Protein AF-A0A1E7LVB1-F1 (afdb_monomer)

Sequence (306 aa):
MDRDTYAKSFAKRRDGEWAEMFQWVPRMYRAAASRLEKLERQAERQFPGVFGRLDQARAAASDTLPAWCWLPVAHVQQVLADHYPHRTTRAPGATGMGLAVMAAGDAARLQAIGAWRAAGRHMVNIHDTTVLELRKAGDRMPADLPQRWPLQSLYVVSEAPGGALGAFLYLEWNERERRAELRIAPDVAPTAALDRLPVQPLHLEGGTVTEAARRTVLSVQAGLDTALGTETLPDISPGSAVDETAQVIATKNAFWVAAADWLASDRPRTFDAAYLAGAEQVADWPPAKAQDTGRAPVLWLAGPAR

Structure (mmCIF, N/CA/C/O backbone):
data_AF-A0A1E7LVB1-F1
#
_entry.id   AF-A0A1E7LVB1-F1
#
loop_
_atom_site.group_PDB
_atom_site.id
_atom_site.type_symbol
_atom_site.label_atom_id
_atom_site.label_alt_id
_atom_site.label_comp_id
_atom_site.label_asym_id
_atom_site.label_entity_id
_atom_site.label_seq_id
_atom_site.pdbx_PDB_ins_code
_atom_site.Cartn_x
_atom_site.Cartn_y
_atom_site.Cartn_z
_atom_site.occupancy
_atom_site.B_iso_or_equiv
_atom_site.auth_seq_id
_atom_site.auth_comp_id
_atom_site.auth_asym_id
_atom_site.auth_atom_id
_atom_site.pdbx_PDB_model_num
ATOM 1 N N . MET A 1 1 ? 8.922 -17.085 -16.276 1.00 71.94 1 MET A N 1
ATOM 2 C CA . MET A 1 1 ? 10.239 -16.608 -15.789 1.00 71.94 1 MET A CA 1
ATOM 3 C C . MET A 1 1 ? 10.211 -16.527 -14.269 1.00 71.94 1 MET A C 1
ATOM 5 O O . MET A 1 1 ? 9.211 -16.055 -13.744 1.00 71.94 1 MET A O 1
ATOM 9 N N . ASP A 1 2 ? 11.242 -16.995 -13.558 1.00 82.75 2 ASP A N 1
ATOM 10 C CA . ASP A 1 2 ? 11.321 -16.800 -12.101 1.00 82.75 2 ASP A CA 1
ATOM 11 C C . ASP A 1 2 ? 11.695 -15.342 -11.747 1.00 82.75 2 ASP A C 1
ATOM 13 O O . ASP A 1 2 ? 12.277 -14.622 -12.564 1.00 82.75 2 ASP A O 1
ATOM 17 N N . ARG A 1 3 ? 11.378 -14.888 -10.528 1.00 81.56 3 ARG A N 1
ATOM 18 C CA . ARG A 1 3 ? 11.607 -13.492 -10.107 1.00 81.56 3 ARG A CA 1
ATOM 19 C C . ARG A 1 3 ? 13.079 -13.104 -9.960 1.00 81.56 3 ARG A C 1
ATOM 21 O O . ARG A 1 3 ? 13.429 -11.940 -10.153 1.00 81.56 3 ARG A O 1
ATOM 28 N N . ASP A 1 4 ? 13.960 -14.038 -9.634 1.00 84.50 4 ASP A N 1
ATOM 29 C CA . ASP A 1 4 ? 15.384 -13.718 -9.513 1.00 84.50 4 ASP A CA 1
ATOM 30 C C . ASP A 1 4 ? 15.994 -13.506 -10.906 1.00 84.50 4 ASP A C 1
ATOM 32 O O . ASP A 1 4 ? 16.868 -12.657 -11.097 1.00 84.50 4 ASP A O 1
ATOM 36 N N . THR A 1 5 ? 15.483 -14.218 -11.910 1.00 85.50 5 THR A N 1
ATOM 37 C CA . THR A 1 5 ? 15.754 -13.979 -13.327 1.00 85.50 5 THR A CA 1
ATOM 38 C C . THR A 1 5 ? 15.133 -12.669 -13.801 1.00 85.50 5 THR A C 1
ATOM 40 O O . THR A 1 5 ? 15.825 -11.896 -14.464 1.00 85.50 5 THR A O 1
ATOM 43 N N . TYR A 1 6 ? 13.906 -12.351 -13.382 1.00 88.19 6 TYR A N 1
ATOM 44 C CA . TYR A 1 6 ? 13.268 -11.059 -13.658 1.00 88.19 6 TYR A CA 1
ATOM 45 C C . TYR A 1 6 ? 14.130 -9.873 -13.204 1.00 88.19 6 TYR A C 1
ATOM 47 O O . TYR A 1 6 ? 14.393 -8.947 -13.972 1.00 88.19 6 TYR A O 1
ATOM 55 N N . ALA A 1 7 ? 14.669 -9.926 -11.982 1.00 90.06 7 ALA A N 1
ATOM 56 C CA . ALA A 1 7 ? 15.528 -8.868 -11.451 1.00 90.06 7 ALA A CA 1
ATOM 57 C C . ALA A 1 7 ? 16.795 -8.630 -12.294 1.00 90.06 7 ALA A C 1
ATOM 59 O O . ALA A 1 7 ? 17.302 -7.505 -12.343 1.00 90.06 7 ALA A O 1
ATOM 60 N N . LYS A 1 8 ? 17.303 -9.658 -12.991 1.00 92.25 8 LYS A N 1
ATOM 61 C CA . LYS A 1 8 ? 18.482 -9.534 -13.867 1.00 92.25 8 LYS A CA 1
ATOM 62 C C . LYS A 1 8 ? 18.207 -8.662 -15.093 1.00 92.25 8 LYS A C 1
ATOM 64 O O . LYS A 1 8 ? 19.164 -8.099 -15.627 1.00 92.25 8 LYS A O 1
ATOM 69 N N . SER A 1 9 ? 16.949 -8.495 -15.509 1.00 91.25 9 SER A N 1
ATOM 70 C CA . SER A 1 9 ? 16.554 -7.555 -16.573 1.00 91.25 9 SER A CA 1
ATOM 71 C C . SER A 1 9 ? 16.865 -6.102 -16.226 1.00 91.25 9 SER A C 1
ATOM 73 O O . SER A 1 9 ? 17.135 -5.292 -17.108 1.00 91.25 9 SER A O 1
ATOM 75 N N . PHE A 1 10 ? 16.945 -5.793 -14.934 1.00 94.00 10 PHE A N 1
ATOM 76 C CA . PHE A 1 10 ? 17.230 -4.459 -14.419 1.00 94.00 10 PHE A CA 1
ATOM 77 C C . PHE A 1 10 ? 18.626 -4.370 -13.793 1.00 94.00 10 PHE A C 1
ATOM 79 O O . PHE A 1 10 ? 18.867 -3.520 -12.938 1.00 94.00 10 PHE A O 1
ATOM 86 N N . ALA A 1 11 ? 19.566 -5.248 -14.154 1.00 93.62 11 ALA A N 1
ATOM 87 C CA . ALA A 1 11 ? 20.933 -5.181 -13.641 1.00 93.62 11 ALA A CA 1
ATOM 88 C C . ALA A 1 11 ? 21.684 -3.966 -14.215 1.00 93.62 11 ALA A C 1
ATOM 90 O O . ALA A 1 11 ? 21.622 -3.718 -15.412 1.00 93.62 11 ALA A O 1
ATOM 91 N N . LYS A 1 12 ? 22.479 -3.265 -13.389 1.00 93.31 12 LYS A N 1
ATOM 92 C CA . LYS A 1 12 ? 23.217 -2.044 -13.793 1.00 93.31 12 LYS A CA 1
ATOM 93 C C . LYS A 1 12 ? 24.076 -2.228 -15.052 1.00 93.31 12 LYS A C 1
ATOM 95 O O . LYS A 1 12 ? 24.181 -1.328 -15.871 1.00 93.31 12 LYS A O 1
ATOM 100 N N . ARG A 1 13 ? 24.675 -3.409 -15.231 1.00 92.81 13 ARG A N 1
ATOM 101 C CA . ARG A 1 13 ? 25.489 -3.733 -16.418 1.00 92.81 13 ARG A CA 1
ATOM 102 C C . ARG A 1 13 ? 24.700 -3.731 -17.736 1.00 92.81 13 ARG A C 1
ATOM 104 O O . ARG A 1 13 ? 25.318 -3.626 -18.783 1.00 92.81 13 ARG A O 1
ATOM 111 N N . ARG A 1 14 ? 23.371 -3.867 -17.669 1.00 91.56 14 ARG A N 1
ATOM 112 C CA . ARG A 1 14 ? 22.461 -3.877 -18.820 1.00 91.56 14 ARG A CA 1
ATOM 113 C C . ARG A 1 14 ? 21.871 -2.497 -19.110 1.00 91.56 14 ARG A C 1
ATOM 115 O O . ARG A 1 14 ? 21.072 -2.384 -20.023 1.00 91.56 14 ARG A O 1
ATOM 122 N N . ASP A 1 15 ? 22.235 -1.444 -18.368 1.00 90.50 15 ASP A N 1
ATOM 123 C CA . ASP A 1 15 ? 21.631 -0.110 -18.541 1.00 90.50 15 ASP A CA 1
ATOM 124 C C . ASP A 1 15 ? 21.798 0.429 -19.978 1.00 90.50 15 ASP A C 1
ATOM 126 O O . ASP A 1 15 ? 20.911 1.116 -20.474 1.00 90.50 15 ASP A O 1
ATOM 130 N N . GLY A 1 16 ? 22.886 0.066 -20.671 1.00 89.94 16 GLY A N 1
ATOM 131 C CA . GLY A 1 16 ? 23.120 0.433 -22.074 1.00 89.94 16 GLY A CA 1
ATOM 132 C C . GLY A 1 16 ? 22.280 -0.336 -23.103 1.00 89.94 16 GLY A C 1
ATOM 133 O O . GLY A 1 16 ? 22.299 0.024 -24.274 1.00 89.94 16 GLY A O 1
ATOM 134 N N . GLU A 1 17 ? 21.553 -1.379 -22.691 1.00 91.00 17 GLU A N 1
ATOM 135 C CA . GLU A 1 17 ? 20.652 -2.155 -23.561 1.00 91.00 17 GLU A CA 1
ATOM 136 C C . GLU A 1 17 ? 19.253 -1.523 -23.660 1.00 91.00 17 GLU A C 1
ATOM 138 O O . GLU A 1 17 ? 18.467 -1.888 -24.531 1.00 91.00 17 GLU A O 1
ATOM 143 N N . TRP A 1 18 ? 18.928 -0.579 -22.771 1.00 92.19 18 TRP A N 1
ATOM 144 C CA . TRP A 1 18 ? 17.637 0.103 -22.754 1.00 92.19 18 TRP A CA 1
ATOM 145 C C . TRP A 1 18 ? 17.644 1.284 -23.721 1.00 92.19 18 TRP A C 1
ATOM 147 O O . TRP A 1 18 ? 18.582 2.086 -23.729 1.00 92.19 18 TRP A O 1
ATOM 157 N N . ALA A 1 19 ? 16.560 1.441 -24.487 1.00 91.88 19 ALA A N 1
ATOM 158 C CA . ALA A 1 19 ? 16.349 2.653 -25.272 1.00 91.88 19 ALA A CA 1
ATOM 159 C C . ALA A 1 19 ? 16.416 3.890 -24.361 1.00 91.88 19 ALA A C 1
ATOM 161 O O . ALA A 1 19 ? 15.952 3.846 -23.220 1.00 91.88 19 ALA A O 1
ATOM 162 N N . GLU A 1 20 ? 16.970 4.992 -24.872 1.00 91.75 20 GLU A N 1
ATOM 163 C CA . GLU A 1 20 ? 17.255 6.211 -24.100 1.00 91.75 20 GLU A CA 1
ATOM 164 C C . GLU A 1 20 ? 16.049 6.676 -23.269 1.00 91.75 20 GLU A C 1
ATOM 166 O O . GLU A 1 20 ? 16.160 6.897 -22.063 1.00 91.75 20 GLU A O 1
ATOM 171 N N . MET A 1 21 ? 14.861 6.685 -23.882 1.00 91.25 21 MET A N 1
ATOM 172 C CA . MET A 1 21 ? 13.608 7.088 -23.237 1.00 91.25 21 MET A CA 1
ATOM 173 C C . MET A 1 21 ? 13.156 6.195 -22.065 1.00 91.25 21 MET A C 1
ATOM 175 O O . MET A 1 21 ? 12.265 6.587 -21.315 1.00 91.25 21 MET A O 1
ATOM 179 N N . PHE A 1 22 ? 13.749 5.011 -21.884 1.00 92.75 22 PHE A N 1
ATOM 180 C CA . PHE A 1 22 ? 13.426 4.057 -20.816 1.00 92.75 22 PHE A CA 1
ATOM 181 C C . PHE A 1 22 ? 14.576 3.824 -19.829 1.00 92.75 22 PHE A C 1
ATOM 183 O O . PHE A 1 22 ? 14.433 3.019 -18.913 1.00 92.75 22 PHE A O 1
ATOM 190 N N . GLN A 1 23 ? 15.697 4.543 -19.931 1.00 92.06 23 GLN A N 1
ATOM 191 C CA . GLN A 1 23 ? 16.833 4.378 -19.006 1.00 92.06 23 GLN A CA 1
ATOM 192 C C . GLN A 1 23 ? 16.506 4.743 -17.545 1.00 92.06 23 GLN A C 1
ATOM 194 O O . GLN A 1 23 ? 17.234 4.387 -16.614 1.00 92.06 23 GLN A O 1
ATOM 199 N N . TRP A 1 24 ? 15.415 5.468 -17.300 1.00 92.38 24 TRP A N 1
ATOM 200 C CA . TRP A 1 24 ? 14.891 5.719 -15.954 1.00 92.38 24 TRP A CA 1
ATOM 201 C C . TRP A 1 24 ? 14.283 4.461 -15.309 1.00 92.38 24 TRP A C 1
ATOM 203 O O . TRP A 1 24 ? 14.430 4.274 -14.101 1.00 92.38 24 TRP A O 1
ATOM 213 N N . VAL A 1 25 ? 13.708 3.543 -16.095 1.00 94.44 25 VAL A N 1
ATOM 214 C CA . VAL A 1 25 ? 13.012 2.339 -15.608 1.00 94.44 25 VAL A CA 1
ATOM 215 C C . VAL A 1 25 ? 13.917 1.440 -14.755 1.00 94.44 25 VAL A C 1
ATOM 217 O O . VAL A 1 25 ? 13.572 1.189 -13.596 1.00 94.44 25 VAL A O 1
ATOM 220 N N . PRO A 1 26 ? 15.095 0.977 -15.228 1.00 94.81 26 PRO A N 1
ATOM 221 C CA . PRO A 1 26 ? 15.959 0.126 -14.413 1.00 94.81 26 PRO A CA 1
ATOM 222 C C . PRO A 1 26 ? 16.548 0.854 -13.198 1.00 94.81 26 PRO A C 1
ATOM 224 O O . PRO A 1 26 ? 16.786 0.224 -12.163 1.00 94.81 26 PRO A O 1
ATOM 227 N N . ARG A 1 27 ? 16.735 2.180 -13.265 1.00 94.19 27 ARG A N 1
ATOM 228 C CA . ARG A 1 27 ? 17.183 2.991 -12.119 1.00 94.19 27 ARG A CA 1
ATOM 229 C C . ARG A 1 27 ? 16.108 3.060 -11.034 1.00 94.19 27 ARG A C 1
ATOM 231 O O . ARG A 1 27 ? 16.405 2.741 -9.880 1.00 94.19 27 ARG A O 1
ATOM 238 N N . MET A 1 28 ? 14.875 3.397 -11.410 1.00 95.25 28 MET A N 1
ATOM 239 C CA . MET A 1 28 ? 13.721 3.425 -10.510 1.00 95.25 28 MET A CA 1
ATOM 240 C C . MET A 1 28 ? 13.461 2.042 -9.907 1.00 95.25 28 MET A C 1
ATOM 242 O O . MET A 1 28 ? 13.339 1.934 -8.688 1.00 95.25 28 MET A O 1
ATOM 246 N N . TYR A 1 29 ? 13.447 0.983 -10.727 1.00 96.06 29 TYR A N 1
ATOM 247 C CA . TYR A 1 29 ? 13.244 -0.392 -10.262 1.00 96.06 29 TYR A CA 1
ATOM 248 C C . TYR A 1 29 ? 14.231 -0.766 -9.156 1.00 96.06 29 TYR A C 1
ATOM 250 O O . TYR A 1 29 ? 13.820 -1.183 -8.075 1.00 96.06 29 TYR A O 1
ATOM 258 N N . ARG A 1 30 ? 15.538 -0.590 -9.395 1.00 95.56 30 ARG A N 1
ATOM 259 C CA . ARG A 1 30 ? 16.570 -0.944 -8.409 1.00 95.56 30 ARG A CA 1
ATOM 260 C C . ARG A 1 30 ? 16.445 -0.121 -7.131 1.00 95.56 30 ARG A C 1
ATOM 262 O O . ARG A 1 30 ? 16.613 -0.671 -6.043 1.00 95.56 30 ARG A O 1
ATOM 269 N N . ALA A 1 31 ? 16.151 1.175 -7.255 1.00 95.06 31 ALA A N 1
ATOM 270 C CA . ALA A 1 31 ? 15.949 2.046 -6.104 1.00 95.06 31 ALA A CA 1
ATOM 271 C C . ALA A 1 31 ? 14.749 1.580 -5.264 1.00 95.06 31 ALA A C 1
ATOM 273 O O . ALA A 1 31 ? 14.893 1.382 -4.059 1.00 95.06 31 ALA A O 1
ATOM 274 N N . ALA A 1 32 ? 13.600 1.327 -5.893 1.00 96.25 32 ALA A N 1
ATOM 275 C CA . ALA A 1 32 ? 12.394 0.853 -5.218 1.00 96.25 32 ALA A CA 1
ATOM 276 C C . ALA A 1 32 ? 12.586 -0.537 -4.595 1.00 96.25 32 ALA A C 1
ATOM 278 O O . ALA A 1 32 ? 12.312 -0.728 -3.412 1.00 96.25 32 ALA A O 1
ATOM 279 N N . ALA A 1 33 ? 13.148 -1.485 -5.350 1.00 96.06 33 ALA A N 1
ATOM 280 C CA . ALA A 1 33 ? 13.427 -2.835 -4.870 1.00 96.06 33 ALA A CA 1
ATOM 281 C C . ALA A 1 33 ? 14.352 -2.824 -3.642 1.00 96.06 33 ALA A C 1
ATOM 283 O O . ALA A 1 33 ? 14.068 -3.498 -2.654 1.00 96.06 33 ALA A O 1
ATOM 284 N N . SER A 1 34 ? 15.411 -2.004 -3.655 1.00 95.19 34 SER A N 1
ATOM 285 C CA . SER A 1 34 ? 16.312 -1.858 -2.506 1.00 95.19 34 SER A CA 1
ATOM 286 C C . SER A 1 34 ? 15.614 -1.265 -1.277 1.00 95.19 34 SER A C 1
ATOM 288 O O . SER A 1 34 ? 15.904 -1.680 -0.151 1.00 95.19 34 SER A O 1
ATOM 290 N N . ARG A 1 35 ? 14.699 -0.305 -1.466 1.00 94.94 35 ARG A N 1
ATOM 291 C CA . ARG A 1 35 ? 13.911 0.277 -0.369 1.00 94.94 35 ARG A CA 1
ATOM 292 C C . ARG A 1 35 ? 12.969 -0.749 0.250 1.00 94.94 35 ARG A C 1
ATOM 294 O O . ARG A 1 35 ? 12.970 -0.912 1.468 1.00 94.94 35 ARG A O 1
ATOM 301 N N . LEU A 1 36 ? 12.229 -1.475 -0.582 1.00 96.62 36 LEU A N 1
ATOM 302 C CA . LEU A 1 36 ? 11.287 -2.509 -0.153 1.00 96.62 36 LEU A CA 1
ATOM 303 C C . LEU A 1 36 ? 12.001 -3.658 0.562 1.00 96.62 36 LEU A C 1
ATOM 305 O O . LEU A 1 36 ? 11.596 -4.052 1.654 1.00 96.62 36 LEU A O 1
ATOM 309 N N . GLU A 1 37 ? 13.130 -4.123 0.023 1.00 96.00 37 GLU A N 1
ATOM 310 C CA . GLU A 1 37 ? 13.974 -5.119 0.688 1.00 96.00 37 GLU A CA 1
ATOM 311 C C . GLU A 1 37 ? 14.458 -4.623 2.059 1.00 96.00 37 GLU A C 1
ATOM 313 O O . GLU A 1 37 ? 14.481 -5.382 3.033 1.00 96.00 37 GLU A O 1
ATOM 318 N N . LYS A 1 38 ? 14.826 -3.341 2.173 1.00 96.06 38 LYS A N 1
ATOM 319 C CA . LYS A 1 38 ? 15.232 -2.754 3.453 1.00 96.06 38 LYS A CA 1
ATOM 320 C C . LYS A 1 38 ? 14.089 -2.752 4.470 1.00 96.06 38 LYS A C 1
ATOM 322 O O . LYS A 1 38 ? 14.353 -3.085 5.628 1.00 96.06 38 LYS A O 1
ATOM 327 N N . LEU A 1 39 ? 12.863 -2.418 4.059 1.00 97.06 39 LEU A N 1
ATOM 328 C CA . LEU A 1 39 ? 11.674 -2.475 4.918 1.00 97.06 39 LEU A CA 1
ATOM 329 C C . LEU A 1 39 ? 11.395 -3.911 5.382 1.00 97.06 39 LEU A C 1
ATOM 331 O O . LEU A 1 39 ? 11.270 -4.142 6.584 1.00 97.06 39 LEU A O 1
ATOM 335 N N . GLU A 1 40 ? 11.408 -4.890 4.469 1.00 96.62 40 GLU A N 1
ATOM 336 C CA . GLU A 1 40 ? 11.246 -6.310 4.818 1.00 96.62 40 GLU A CA 1
ATOM 337 C C . GLU A 1 40 ? 12.319 -6.780 5.817 1.00 96.62 40 GLU A C 1
ATOM 339 O O . GLU A 1 40 ? 12.011 -7.418 6.823 1.00 96.62 40 GLU A O 1
ATOM 344 N N . ARG A 1 41 ? 13.591 -6.429 5.584 1.00 96.88 41 ARG A N 1
ATOM 345 C CA . ARG A 1 41 ? 14.703 -6.781 6.484 1.00 96.88 41 ARG A CA 1
ATOM 346 C C . ARG A 1 41 ? 14.622 -6.079 7.835 1.00 96.88 41 ARG A C 1
ATOM 348 O O . ARG A 1 41 ? 15.179 -6.577 8.809 1.00 96.88 41 ARG A O 1
ATOM 355 N N . GLN A 1 42 ? 14.049 -4.881 7.911 1.00 97.06 42 GLN A N 1
ATOM 356 C CA . GLN A 1 42 ? 13.813 -4.210 9.190 1.00 97.06 42 GLN A CA 1
ATOM 357 C C . GLN A 1 42 ? 12.680 -4.887 9.956 1.00 97.06 42 GLN A C 1
ATOM 359 O O . GLN A 1 42 ? 12.868 -5.166 11.137 1.00 97.06 42 GLN A O 1
ATOM 364 N N . ALA A 1 43 ? 11.586 -5.237 9.275 1.00 96.62 43 ALA A N 1
ATOM 365 C CA . ALA A 1 43 ? 10.484 -6.001 9.853 1.00 96.62 43 ALA A CA 1
ATOM 366 C C . ALA A 1 43 ? 10.971 -7.333 10.438 1.00 96.62 43 ALA A C 1
ATOM 368 O O . ALA A 1 43 ? 10.744 -7.593 11.613 1.00 96.62 43 ALA A O 1
ATOM 369 N N . GLU A 1 44 ? 11.740 -8.114 9.676 1.00 96.06 44 GLU A N 1
ATOM 370 C CA . GLU A 1 44 ? 12.308 -9.389 10.145 1.00 96.06 44 GLU A CA 1
ATOM 371 C C . GLU A 1 44 ? 13.348 -9.218 11.264 1.00 96.06 44 GLU A C 1
AT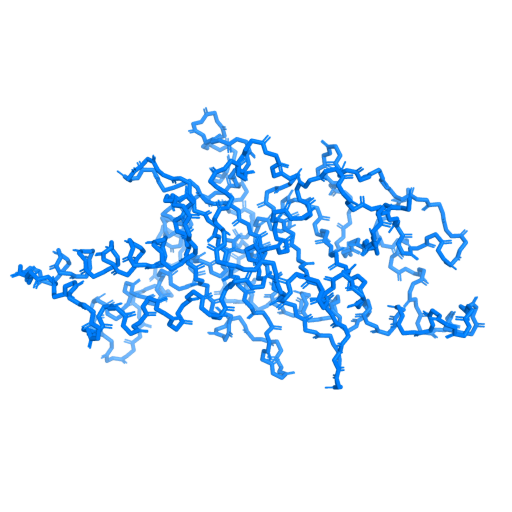OM 373 O O . GLU A 1 44 ? 13.470 -10.063 12.143 1.00 96.06 44 GLU A O 1
ATOM 378 N N . ARG A 1 45 ? 14.109 -8.117 11.283 1.00 95.69 45 ARG A N 1
ATOM 379 C CA . ARG A 1 45 ? 15.035 -7.846 12.398 1.00 95.69 45 ARG A CA 1
ATOM 380 C C . ARG A 1 45 ? 14.303 -7.459 13.679 1.00 95.69 45 ARG A C 1
ATOM 382 O O . ARG A 1 45 ? 14.735 -7.845 14.764 1.00 95.69 45 ARG A O 1
ATOM 389 N N . GLN A 1 46 ? 13.237 -6.672 13.563 1.00 93.44 46 GLN A N 1
ATOM 390 C CA . GLN A 1 46 ? 12.444 -6.225 14.705 1.00 93.44 46 GLN A CA 1
ATOM 391 C C . GLN A 1 46 ? 11.558 -7.358 15.244 1.00 93.44 46 GLN A C 1
ATOM 393 O O . GLN A 1 46 ? 11.476 -7.546 16.461 1.00 93.44 46 GLN A O 1
ATOM 398 N N . PHE A 1 47 ? 10.980 -8.149 14.339 1.00 95.56 47 PHE A N 1
ATOM 399 C CA . PHE A 1 47 ? 10.087 -9.271 14.607 1.00 95.56 47 PHE A CA 1
ATOM 400 C C . PHE A 1 47 ? 10.547 -10.517 13.817 1.00 95.56 47 PHE A C 1
ATOM 402 O O . PHE A 1 47 ? 10.037 -10.794 12.732 1.00 95.56 47 PHE A O 1
ATOM 409 N N . PRO A 1 48 ?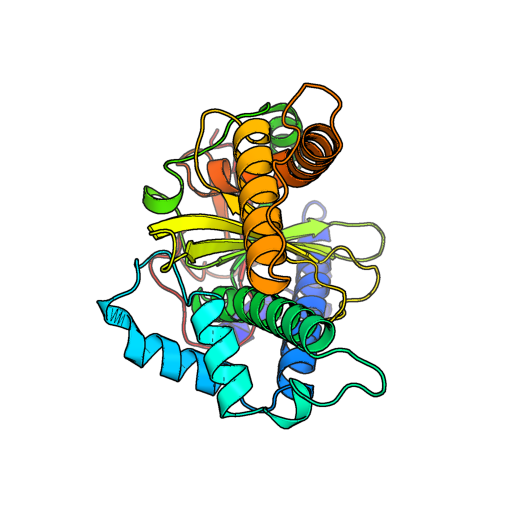 11.517 -11.293 14.337 1.00 96.69 48 PRO A N 1
ATOM 410 C CA . PRO A 1 48 ? 12.052 -12.457 13.628 1.00 96.69 48 PRO A CA 1
ATOM 411 C C . PRO A 1 48 ? 10.988 -13.499 13.284 1.00 96.69 48 PRO A C 1
ATOM 413 O O . PRO A 1 48 ? 10.262 -13.955 14.172 1.00 96.69 48 PRO A O 1
ATOM 416 N N . GLY A 1 49 ? 10.904 -13.883 12.009 1.00 96.88 49 GLY A N 1
ATOM 417 C CA . GLY A 1 49 ? 9.958 -14.880 11.503 1.00 96.88 49 GLY A CA 1
ATOM 418 C C . GLY A 1 49 ? 8.515 -14.383 11.407 1.00 96.88 49 GLY A C 1
ATOM 419 O O . GLY A 1 49 ? 7.603 -15.203 11.280 1.00 96.88 49 GLY A O 1
ATOM 420 N N . VAL A 1 50 ? 8.285 -13.067 11.486 1.00 97.62 50 VAL A N 1
ATOM 421 C CA . VAL A 1 50 ? 6.932 -12.500 11.582 1.00 97.62 50 VAL A CA 1
ATOM 422 C C . VAL A 1 50 ? 6.076 -12.835 10.374 1.00 97.62 50 VAL A C 1
ATOM 424 O O . VAL A 1 50 ? 4.936 -13.244 10.550 1.00 97.62 50 VAL A O 1
ATOM 427 N N . PHE A 1 51 ? 6.619 -12.760 9.156 1.00 97.00 51 PHE A N 1
ATOM 428 C CA . PHE A 1 51 ? 5.820 -13.028 7.961 1.00 97.00 51 PHE A CA 1
ATOM 429 C C . PHE A 1 51 ? 5.356 -14.485 7.900 1.00 97.00 51 PHE A C 1
ATOM 431 O O . PHE A 1 51 ? 4.200 -14.722 7.582 1.00 97.00 51 PHE A O 1
ATOM 438 N N . GLY A 1 52 ? 6.186 -15.444 8.326 1.00 97.00 52 GLY A N 1
ATOM 439 C CA . GLY A 1 52 ? 5.763 -16.846 8.415 1.00 97.00 52 GLY A CA 1
ATOM 440 C C . GLY A 1 52 ? 4.623 -17.065 9.416 1.00 97.00 52 GLY A C 1
ATOM 441 O O . GLY A 1 52 ? 3.727 -17.865 9.163 1.00 97.00 52 GLY A O 1
ATOM 442 N N . ARG A 1 53 ? 4.613 -16.325 10.532 1.00 97.88 53 ARG A N 1
ATOM 443 C CA . ARG A 1 53 ? 3.518 -16.366 11.517 1.00 97.88 53 ARG A CA 1
ATOM 444 C C . ARG A 1 53 ? 2.246 -15.697 10.994 1.00 97.88 53 ARG A C 1
ATOM 446 O O . ARG A 1 53 ? 1.156 -16.216 11.207 1.00 97.88 53 ARG A O 1
ATOM 453 N N . LEU A 1 54 ? 2.376 -14.575 10.287 1.00 97.69 54 LEU A N 1
ATOM 454 C CA . LEU A 1 54 ? 1.235 -13.896 9.666 1.00 97.69 54 LEU A CA 1
ATOM 455 C C . LEU A 1 54 ? 0.614 -14.735 8.544 1.00 97.69 54 LEU A C 1
ATOM 457 O O . LEU A 1 54 ? -0.608 -14.803 8.454 1.00 97.69 54 LEU A O 1
ATOM 461 N N . ASP A 1 55 ? 1.425 -15.438 7.753 1.00 95.56 55 ASP A N 1
ATOM 462 C CA . ASP A 1 55 ? 0.938 -16.368 6.729 1.00 95.56 55 ASP A CA 1
ATOM 463 C C . ASP A 1 55 ? 0.155 -17.537 7.361 1.00 95.56 55 ASP A C 1
ATOM 465 O O . ASP A 1 55 ? -0.901 -17.922 6.858 1.00 95.56 55 ASP A O 1
ATOM 469 N N . GLN A 1 56 ? 0.609 -18.058 8.509 1.00 96.50 56 GLN A N 1
ATOM 470 C CA . GLN A 1 56 ? -0.128 -19.073 9.278 1.00 96.50 56 GLN A CA 1
ATOM 471 C C . GLN A 1 56 ? -1.458 -18.533 9.818 1.00 96.50 56 GLN A C 1
ATOM 473 O O . GLN A 1 56 ? -2.489 -19.190 9.676 1.00 96.50 56 GLN A O 1
ATOM 478 N N . ALA A 1 57 ? -1.457 -17.323 10.386 1.00 96.56 57 ALA A N 1
ATOM 479 C CA . ALA A 1 57 ? -2.678 -16.670 10.856 1.00 96.56 57 ALA A CA 1
ATOM 480 C C . ALA A 1 57 ? -3.670 -16.434 9.705 1.00 96.56 57 ALA A C 1
ATOM 482 O O . ALA A 1 57 ? -4.868 -16.675 9.855 1.00 96.56 57 ALA A O 1
ATOM 483 N N . ARG A 1 58 ? -3.172 -16.040 8.526 1.00 94.56 58 ARG A N 1
ATOM 484 C CA . ARG A 1 58 ? -3.987 -15.894 7.317 1.00 94.56 58 ARG A CA 1
ATOM 485 C C . ARG A 1 58 ? -4.574 -17.217 6.837 1.00 94.56 58 ARG A C 1
ATOM 487 O O . ARG A 1 58 ? -5.725 -17.241 6.406 1.00 94.56 58 ARG A O 1
ATOM 494 N N . ALA A 1 59 ? -3.804 -18.300 6.870 1.00 94.06 59 ALA A N 1
ATOM 495 C CA . ALA A 1 59 ? -4.309 -19.617 6.498 1.00 94.06 59 ALA A CA 1
ATOM 496 C C . ALA A 1 59 ? -5.444 -20.056 7.439 1.00 94.06 59 ALA A C 1
ATOM 498 O O . ALA A 1 59 ? -6.487 -20.507 6.969 1.00 94.06 59 ALA A O 1
ATOM 499 N N . ALA A 1 60 ? -5.281 -19.835 8.748 1.00 94.25 60 ALA A N 1
ATOM 500 C CA . ALA A 1 60 ? -6.281 -20.176 9.760 1.00 94.25 60 ALA A CA 1
ATOM 501 C C . ALA A 1 60 ? -7.579 -19.350 9.655 1.00 94.25 60 ALA A C 1
ATOM 503 O O . ALA A 1 60 ? -8.652 -19.875 9.929 1.00 94.25 60 ALA A O 1
ATOM 504 N N . ALA A 1 61 ? -7.492 -18.083 9.242 1.00 90.75 61 ALA A N 1
ATOM 505 C CA . ALA A 1 61 ? -8.645 -17.188 9.075 1.00 90.75 61 ALA A CA 1
ATOM 506 C C . ALA A 1 61 ? -9.219 -17.179 7.642 1.00 90.75 61 ALA A C 1
ATOM 508 O O . ALA A 1 61 ? -10.049 -16.339 7.303 1.00 90.75 61 ALA A O 1
ATOM 509 N N . SER A 1 62 ? -8.733 -18.051 6.752 1.00 81.94 62 SER A N 1
ATOM 510 C CA . SER A 1 62 ? -8.920 -17.857 5.310 1.00 81.94 62 SER A CA 1
ATOM 511 C C . SER A 1 62 ? -10.368 -17.878 4.828 1.00 81.94 62 SER A C 1
ATOM 513 O O . SER A 1 62 ? -10.688 -17.111 3.921 1.00 81.94 62 SER A O 1
ATOM 515 N N . ASP A 1 63 ? -11.224 -18.672 5.466 1.00 85.06 63 ASP A N 1
ATOM 516 C CA . ASP A 1 63 ? -12.634 -18.823 5.094 1.00 85.06 63 ASP A CA 1
ATOM 517 C C . ASP A 1 63 ? -13.541 -17.716 5.656 1.00 85.06 63 ASP A C 1
ATOM 519 O O . ASP A 1 63 ? -14.681 -17.565 5.218 1.00 85.06 63 ASP A O 1
ATOM 523 N N . THR A 1 64 ? -13.064 -16.927 6.625 1.00 89.25 64 THR A N 1
ATOM 524 C CA . THR A 1 64 ? -13.862 -15.872 7.276 1.00 89.25 64 THR A CA 1
ATOM 525 C C . THR A 1 64 ? -13.574 -14.479 6.728 1.00 89.25 64 THR A C 1
ATOM 527 O O . THR A 1 64 ? -14.320 -13.540 7.008 1.00 89.25 64 THR A O 1
ATOM 530 N N . LEU A 1 65 ? -12.502 -14.330 5.947 1.00 92.94 65 LEU A N 1
ATOM 531 C CA . LEU A 1 65 ? -12.030 -13.045 5.446 1.00 92.94 65 LEU A CA 1
ATOM 532 C C . LEU A 1 65 ? -12.393 -12.848 3.967 1.00 92.94 65 LEU A C 1
ATOM 534 O O . LEU A 1 65 ? -12.231 -13.771 3.166 1.00 92.94 65 LEU A O 1
ATOM 538 N N . PRO A 1 66 ? -12.808 -11.634 3.555 1.00 93.81 66 PRO A N 1
ATOM 539 C CA . PRO A 1 66 ? -12.981 -11.324 2.141 1.00 93.81 66 PRO A CA 1
ATOM 540 C C . PRO A 1 66 ? -11.690 -11.560 1.345 1.00 93.81 66 PRO A C 1
ATOM 542 O O . PRO A 1 66 ? -10.604 -11.217 1.807 1.00 93.81 66 PRO A O 1
ATOM 545 N N . ALA A 1 67 ? -11.795 -12.082 0.119 1.00 91.12 67 ALA A N 1
ATOM 546 C CA . ALA A 1 67 ? -10.629 -12.444 -0.697 1.00 91.12 67 ALA A CA 1
ATOM 547 C C . ALA A 1 67 ? -9.674 -11.264 -0.988 1.00 91.12 67 ALA A C 1
ATOM 549 O O . ALA A 1 67 ? -8.460 -11.455 -1.085 1.00 91.12 67 ALA A O 1
ATOM 550 N N . TRP A 1 68 ? -10.221 -10.048 -1.092 1.00 92.81 68 TRP A N 1
ATOM 551 C CA . TRP A 1 68 ? -9.470 -8.808 -1.310 1.00 92.81 68 TRP A CA 1
ATOM 552 C C . TRP A 1 68 ? -8.707 -8.332 -0.064 1.00 92.81 68 TRP A C 1
ATOM 554 O O . TRP A 1 68 ? -7.769 -7.548 -0.190 1.00 92.81 68 TRP A O 1
ATOM 564 N N . CYS A 1 69 ? -9.076 -8.803 1.130 1.00 95.44 69 CYS A N 1
ATOM 565 C CA . CYS A 1 69 ? -8.364 -8.523 2.370 1.00 95.44 69 CYS A CA 1
ATOM 566 C C . CYS A 1 69 ? -7.327 -9.626 2.593 1.00 95.44 69 CYS A C 1
ATOM 568 O O . CYS A 1 69 ? -7.659 -10.815 2.642 1.00 95.44 69 CYS A O 1
ATOM 570 N N . TRP A 1 70 ? -6.056 -9.247 2.756 1.00 95.19 70 TRP A N 1
ATOM 571 C CA . TRP A 1 70 ? -5.056 -10.209 3.214 1.00 95.19 70 TRP A CA 1
ATOM 572 C C . TRP A 1 70 ? -5.354 -10.591 4.659 1.00 95.19 70 TRP A C 1
ATOM 574 O O . TRP A 1 70 ? -5.976 -11.613 4.890 1.00 95.19 70 TRP A O 1
ATOM 584 N N . LEU A 1 71 ? -4.990 -9.764 5.632 1.00 96.62 71 LEU A N 1
ATOM 585 C CA . LEU A 1 71 ? -5.198 -10.042 7.049 1.00 96.62 71 LEU A CA 1
ATOM 586 C C . LEU A 1 71 ? -5.571 -8.727 7.751 1.00 96.62 71 LEU A C 1
ATOM 588 O O . LEU A 1 71 ? -4.850 -7.748 7.545 1.00 96.62 71 LEU A O 1
ATOM 592 N N . PRO A 1 72 ? -6.661 -8.657 8.539 1.00 96.69 72 PRO A N 1
ATOM 593 C CA . PRO A 1 72 ? -7.014 -7.447 9.282 1.00 96.69 72 PRO A CA 1
ATOM 594 C C . PRO A 1 72 ? -5.933 -7.039 10.286 1.00 96.69 72 PRO A C 1
ATOM 596 O O . PRO A 1 72 ? -5.236 -7.897 10.841 1.00 96.69 72 PRO A O 1
ATOM 599 N N . VAL A 1 73 ? -5.816 -5.741 10.582 1.00 95.44 73 VAL A N 1
ATOM 600 C CA . VAL A 1 73 ? -4.778 -5.229 11.491 1.00 95.44 73 VAL A CA 1
ATOM 601 C C . VAL A 1 73 ? -4.921 -5.820 12.893 1.00 95.44 73 VAL A C 1
ATOM 603 O O . VAL A 1 73 ? -3.918 -6.103 13.542 1.00 95.44 73 VAL A O 1
ATOM 606 N N . ALA A 1 74 ? -6.155 -6.092 13.329 1.00 93.81 74 ALA A N 1
ATOM 607 C CA . ALA A 1 74 ? -6.450 -6.717 14.616 1.00 93.81 74 ALA A CA 1
ATOM 608 C C . ALA A 1 74 ? -5.821 -8.117 14.742 1.00 93.81 74 ALA A C 1
ATOM 610 O O . ALA A 1 74 ? -5.226 -8.444 15.768 1.00 93.81 74 ALA A O 1
ATOM 611 N N . HIS A 1 75 ? -5.858 -8.919 13.675 1.00 96.38 75 HIS A N 1
ATOM 612 C CA . HIS A 1 75 ? -5.188 -10.220 13.643 1.00 96.38 75 HIS A CA 1
ATOM 613 C C . HIS A 1 75 ? -3.665 -10.076 13.690 1.00 96.38 75 HIS A C 1
ATOM 615 O O . HIS A 1 75 ? -2.988 -10.841 14.378 1.00 96.38 75 HIS A O 1
ATOM 621 N N . VAL A 1 76 ? -3.109 -9.075 13.000 1.00 97.12 76 VAL A N 1
ATOM 622 C CA . VAL A 1 76 ? -1.671 -8.782 13.075 1.00 97.12 76 VAL A CA 1
ATOM 623 C C . VAL A 1 76 ? -1.283 -8.380 14.502 1.00 97.12 76 VAL A C 1
ATOM 625 O O . VAL A 1 76 ? -0.302 -8.897 15.031 1.00 97.12 76 VAL A O 1
ATOM 628 N N . GLN A 1 77 ? -2.068 -7.519 15.159 1.00 94.81 77 GLN A N 1
ATOM 629 C CA . GLN A 1 77 ? -1.858 -7.137 16.560 1.00 94.81 77 GLN A CA 1
ATOM 630 C C . GLN A 1 77 ? -1.876 -8.352 17.490 1.00 94.81 77 GLN A C 1
ATOM 632 O O . GLN A 1 77 ? -1.005 -8.456 18.353 1.00 94.81 77 GLN A O 1
ATOM 637 N N . GLN A 1 78 ? -2.813 -9.282 17.287 1.00 94.44 78 GLN A N 1
ATOM 638 C CA . GLN A 1 78 ? -2.899 -10.513 18.071 1.00 94.44 78 GLN A CA 1
ATOM 639 C C . GLN A 1 78 ? -1.629 -11.364 17.921 1.00 94.44 78 GLN A C 1
ATOM 641 O O . GLN A 1 78 ? -1.005 -11.719 18.917 1.00 94.44 78 GLN A O 1
ATOM 646 N N . VAL A 1 79 ? -1.160 -11.590 16.687 1.00 96.69 79 VAL A N 1
ATOM 647 C CA . VAL A 1 79 ? 0.106 -12.308 16.428 1.00 96.69 79 VAL A CA 1
ATOM 648 C C . VAL A 1 79 ? 1.294 -11.617 17.108 1.00 96.69 79 VAL A C 1
ATOM 650 O O . VAL A 1 79 ? 2.186 -12.282 17.647 1.00 96.69 79 VAL A O 1
ATOM 653 N N . LEU A 1 80 ? 1.324 -10.281 17.102 1.00 95.75 80 LEU A N 1
ATOM 654 C CA . LEU A 1 80 ? 2.369 -9.521 17.785 1.00 95.75 80 LEU A CA 1
ATOM 655 C C . LEU A 1 80 ? 2.310 -9.670 19.307 1.00 95.75 80 LEU A C 1
ATOM 657 O O . LEU A 1 80 ? 3.356 -9.837 19.938 1.00 95.75 80 LEU A O 1
ATOM 661 N N . ALA A 1 81 ? 1.113 -9.634 19.889 1.00 92.44 81 ALA A N 1
ATOM 662 C CA . ALA A 1 81 ? 0.904 -9.828 21.318 1.00 92.44 81 ALA A CA 1
ATOM 663 C C . ALA A 1 81 ? 1.319 -11.238 21.766 1.00 92.44 81 ALA A C 1
ATOM 665 O O . ALA A 1 81 ? 2.059 -11.371 22.742 1.00 92.44 81 ALA A O 1
ATOM 666 N N . ASP A 1 82 ? 0.925 -12.265 21.011 1.00 94.12 82 ASP A N 1
ATOM 667 C CA . ASP A 1 82 ? 1.150 -13.669 21.368 1.00 94.12 82 ASP A CA 1
ATOM 668 C C . ASP A 1 82 ? 2.618 -14.079 21.254 1.00 94.12 82 ASP A C 1
ATOM 670 O O . ASP A 1 82 ? 3.134 -14.839 22.076 1.00 94.12 82 ASP A O 1
ATOM 674 N N . HIS A 1 83 ? 3.323 -13.571 20.241 1.00 94.81 83 HIS A N 1
ATOM 675 C CA . HIS A 1 83 ? 4.658 -14.070 19.921 1.00 94.81 83 HIS A CA 1
ATOM 676 C C . HIS A 1 83 ? 5.802 -13.074 20.116 1.00 94.81 83 HIS A C 1
ATOM 678 O O . HIS A 1 83 ? 6.973 -13.472 20.065 1.00 94.81 83 HIS A O 1
ATOM 684 N N . TYR A 1 84 ? 5.492 -11.795 20.331 1.00 92.00 84 TYR A N 1
ATOM 685 C CA . TYR A 1 84 ? 6.482 -10.750 20.587 1.00 92.00 84 TYR A CA 1
ATOM 686 C C . TYR A 1 84 ? 6.104 -9.861 21.787 1.00 92.00 84 TYR A C 1
ATOM 688 O O . TYR A 1 84 ? 6.303 -8.642 21.725 1.00 92.00 84 TYR A O 1
ATOM 696 N N . PRO A 1 85 ? 5.645 -10.431 22.924 1.00 84.31 85 PRO A N 1
ATOM 697 C CA . PRO A 1 85 ? 5.113 -9.652 24.042 1.00 84.31 85 PRO A CA 1
ATOM 698 C C . PRO A 1 85 ? 6.132 -8.646 24.585 1.00 84.31 85 PRO A C 1
ATOM 700 O O . PRO A 1 85 ? 5.792 -7.519 24.920 1.00 84.31 85 PRO A O 1
ATOM 703 N N . HIS A 1 86 ? 7.423 -8.986 24.620 1.00 79.62 86 HIS A N 1
ATOM 704 C CA . HIS A 1 86 ? 8.466 -8.079 25.119 1.00 79.62 86 HIS A CA 1
ATOM 705 C C . HIS A 1 86 ? 8.708 -6.850 24.233 1.00 79.62 86 HIS A C 1
ATOM 707 O O . HIS A 1 86 ? 9.284 -5.874 24.706 1.00 79.62 86 HIS A O 1
ATOM 713 N N . ARG A 1 87 ? 8.303 -6.897 22.958 1.00 75.00 87 ARG A N 1
ATOM 714 C CA . ARG A 1 87 ? 8.416 -5.776 22.014 1.00 75.00 87 ARG A CA 1
ATOM 715 C C . ARG A 1 87 ? 7.188 -4.872 22.063 1.00 75.00 87 ARG A C 1
ATOM 717 O O . ARG A 1 87 ? 7.325 -3.678 21.842 1.00 75.00 87 ARG A O 1
ATOM 724 N N . THR A 1 88 ? 6.026 -5.427 22.394 1.00 65.94 88 THR A N 1
ATOM 725 C CA . THR A 1 88 ? 4.761 -4.691 22.505 1.00 65.94 88 THR A CA 1
ATOM 726 C C . THR A 1 88 ? 4.519 -4.119 23.907 1.00 65.94 88 THR A C 1
ATOM 728 O O . THR A 1 88 ? 3.736 -3.188 24.047 1.00 65.94 88 THR A O 1
ATOM 731 N N . THR A 1 89 ? 5.206 -4.619 24.946 1.00 58.81 89 THR A N 1
ATOM 732 C CA . THR A 1 89 ? 4.929 -4.262 26.358 1.00 58.81 89 THR A CA 1
ATOM 733 C C . THR A 1 89 ? 6.044 -3.503 27.086 1.00 58.81 89 THR A C 1
ATOM 735 O O . THR A 1 89 ? 5.870 -3.150 28.251 1.00 58.81 89 THR A O 1
ATOM 738 N N . ARG A 1 90 ? 7.205 -3.243 26.464 1.00 55.44 90 ARG A N 1
ATOM 739 C CA . ARG A 1 90 ? 8.350 -2.608 27.150 1.00 55.44 90 ARG A CA 1
ATOM 740 C C . ARG A 1 90 ? 8.954 -1.459 26.349 1.00 55.44 90 ARG A C 1
ATOM 742 O O . ARG A 1 90 ? 9.936 -1.633 25.635 1.00 55.44 90 ARG A O 1
ATOM 749 N N . ALA A 1 91 ? 8.412 -0.265 26.556 1.00 61.38 91 ALA A N 1
ATOM 750 C CA . ALA A 1 91 ? 9.091 0.992 26.268 1.00 61.38 91 ALA A CA 1
ATOM 751 C C . ALA A 1 91 ? 9.247 1.765 27.593 1.00 61.38 91 ALA A C 1
ATOM 753 O O . ALA A 1 91 ? 8.238 2.003 28.264 1.00 61.38 91 ALA A O 1
ATOM 754 N N . PRO A 1 92 ? 10.476 2.113 28.025 1.00 53.53 92 PRO A N 1
ATOM 755 C CA . PRO A 1 92 ? 10.690 2.849 29.270 1.00 53.53 92 PRO A CA 1
ATOM 756 C C . PRO A 1 92 ? 9.885 4.156 29.286 1.00 53.53 92 PRO A C 1
ATOM 758 O O . PRO A 1 92 ? 10.013 4.967 28.374 1.00 53.53 92 PRO A O 1
ATOM 761 N N . GLY A 1 93 ? 9.046 4.351 30.308 1.00 61.69 93 GLY A N 1
ATOM 762 C CA . GLY A 1 93 ? 8.224 5.558 30.467 1.00 61.69 93 GLY A CA 1
ATOM 763 C C . GLY A 1 93 ? 6.951 5.622 29.611 1.00 61.69 93 GLY A C 1
ATOM 764 O O . GLY A 1 93 ? 6.223 6.606 29.707 1.00 61.69 93 GLY A O 1
ATOM 765 N N . ALA A 1 94 ? 6.645 4.601 28.800 1.00 62.06 94 ALA A N 1
ATOM 766 C CA . ALA A 1 94 ? 5.395 4.560 28.045 1.00 62.06 94 ALA A CA 1
ATOM 767 C C . ALA A 1 94 ? 4.220 4.126 28.934 1.00 62.06 94 ALA A C 1
ATOM 769 O O . ALA A 1 94 ? 4.306 3.147 29.676 1.00 62.06 94 ALA A O 1
ATOM 770 N N . THR A 1 95 ? 3.099 4.838 28.830 1.00 69.62 95 THR A N 1
ATOM 771 C CA . THR A 1 95 ? 1.826 4.409 29.422 1.00 69.62 95 THR A CA 1
ATOM 772 C C . THR A 1 95 ? 1.285 3.182 28.679 1.00 69.62 95 THR A C 1
ATOM 774 O O . THR A 1 95 ? 1.648 2.938 27.525 1.00 69.62 95 THR A O 1
ATOM 777 N N . GLY A 1 96 ? 0.375 2.420 29.300 1.00 68.62 96 GLY A N 1
ATOM 778 C CA . GLY A 1 96 ? -0.281 1.277 28.642 1.00 68.62 96 GLY A CA 1
ATOM 779 C C . GLY A 1 96 ? -0.937 1.651 27.305 1.00 68.62 96 GLY A C 1
ATOM 780 O O . GLY A 1 96 ? -0.830 0.914 26.330 1.00 68.62 96 GLY A O 1
ATOM 781 N N . MET A 1 97 ? -1.514 2.853 27.220 1.00 68.31 97 MET A N 1
ATOM 782 C CA . MET A 1 97 ? -2.063 3.401 25.978 1.00 68.31 97 MET A CA 1
ATOM 783 C C . MET A 1 97 ? -0.977 3.717 24.940 1.00 68.31 97 MET A C 1
ATOM 785 O O . MET A 1 97 ? -1.134 3.376 23.770 1.00 68.31 97 MET A O 1
ATOM 789 N N . GLY A 1 98 ? 0.142 4.325 25.348 1.00 68.44 98 GLY A N 1
ATOM 790 C CA . GLY A 1 98 ? 1.265 4.587 24.443 1.00 68.44 98 GLY A CA 1
ATOM 791 C C . GLY A 1 98 ? 1.819 3.301 23.821 1.00 68.44 98 GLY A C 1
ATOM 792 O O . GLY A 1 98 ? 2.108 3.265 22.626 1.00 68.44 98 GLY A O 1
ATOM 793 N N . LEU A 1 99 ? 1.889 2.222 24.607 1.00 75.00 99 LEU A N 1
ATOM 794 C CA . LEU A 1 99 ? 2.264 0.889 24.127 1.00 75.00 99 LEU A CA 1
ATOM 795 C C . LEU A 1 99 ? 1.248 0.328 23.120 1.00 75.00 99 LEU A C 1
ATOM 797 O O . LEU A 1 99 ? 1.652 -0.181 22.075 1.00 75.00 99 LEU A O 1
ATOM 801 N N . ALA A 1 100 ? -0.054 0.476 23.382 1.00 76.31 100 ALA A N 1
ATOM 802 C CA . ALA A 1 100 ? -1.109 0.028 22.471 1.00 76.31 100 ALA A CA 1
ATOM 803 C C . ALA A 1 100 ? -1.070 0.761 21.117 1.00 76.31 100 ALA A C 1
ATOM 805 O O . ALA A 1 100 ? -1.172 0.125 20.068 1.00 76.31 100 ALA A O 1
ATOM 806 N N . VAL A 1 101 ? -0.847 2.081 21.124 1.00 78.44 101 VAL A N 1
ATOM 807 C CA . VAL A 1 101 ? -0.708 2.885 19.896 1.00 78.44 101 VAL A CA 1
ATOM 808 C C . VAL A 1 101 ? 0.528 2.464 19.098 1.00 78.44 101 VAL A C 1
ATOM 810 O O . VAL A 1 101 ? 0.450 2.308 17.878 1.00 78.44 101 VAL A O 1
ATOM 813 N N . MET A 1 102 ? 1.662 2.224 19.764 1.00 81.50 102 MET A N 1
ATOM 814 C CA . MET A 1 102 ? 2.868 1.725 19.092 1.00 81.50 102 MET A CA 1
ATOM 815 C C . MET A 1 102 ? 2.648 0.337 18.481 1.00 81.50 102 MET A C 1
ATOM 817 O O . MET A 1 102 ? 2.998 0.127 17.320 1.00 81.50 102 MET A O 1
ATOM 821 N N . ALA A 1 103 ? 2.008 -0.578 19.215 1.00 85.62 103 ALA A N 1
ATOM 822 C CA . ALA A 1 103 ? 1.683 -1.913 18.719 1.00 85.62 103 ALA A CA 1
ATOM 823 C C . ALA A 1 103 ? 0.719 -1.872 17.520 1.00 85.62 103 ALA A C 1
ATOM 825 O O . ALA A 1 103 ? 0.909 -2.615 16.559 1.00 85.62 103 ALA A O 1
ATOM 826 N N . ALA A 1 104 ? -0.278 -0.979 17.533 1.00 88.62 104 ALA A N 1
ATOM 827 C CA . ALA A 1 104 ? -1.166 -0.747 16.393 1.00 88.62 104 ALA A CA 1
ATOM 828 C C . ALA A 1 104 ? -0.412 -0.213 15.168 1.00 88.62 104 ALA A C 1
ATOM 830 O O . ALA A 1 104 ? -0.628 -0.690 14.054 1.00 88.62 104 ALA A O 1
ATOM 831 N N . GLY A 1 105 ? 0.510 0.732 15.375 1.00 92.25 105 GLY A N 1
ATOM 832 C CA . GLY A 1 105 ? 1.367 1.251 14.312 1.00 92.25 105 GLY A CA 1
ATOM 833 C C . GLY A 1 105 ? 2.250 0.167 13.692 1.00 92.25 105 GLY A C 1
ATOM 834 O O . GLY A 1 105 ? 2.311 0.047 12.470 1.00 92.25 105 GLY A O 1
ATOM 835 N N . ASP A 1 106 ? 2.899 -0.658 14.515 1.00 94.88 106 ASP A N 1
ATOM 836 C CA . ASP A 1 106 ? 3.727 -1.773 14.040 1.00 94.88 106 ASP A CA 1
ATOM 837 C C . ASP A 1 106 ? 2.903 -2.831 13.306 1.00 94.88 106 ASP A C 1
ATOM 839 O O . ASP A 1 106 ? 3.309 -3.285 12.234 1.00 94.88 106 ASP A O 1
ATOM 843 N N . ALA A 1 107 ? 1.718 -3.164 13.819 1.00 96.50 107 ALA A N 1
ATOM 844 C CA . ALA A 1 107 ? 0.799 -4.076 13.154 1.00 96.50 107 ALA A CA 1
ATOM 845 C C . ALA A 1 107 ? 0.386 -3.558 11.772 1.00 96.50 107 ALA A C 1
ATOM 847 O O . ALA A 1 107 ? 0.519 -4.282 10.789 1.00 96.50 107 ALA A O 1
ATOM 848 N N . ALA A 1 108 ? -0.017 -2.292 11.662 1.00 96.62 108 ALA A N 1
ATOM 849 C CA . ALA A 1 108 ? -0.412 -1.690 10.389 1.00 96.62 108 ALA A CA 1
ATOM 850 C C . ALA A 1 108 ? 0.744 -1.658 9.366 1.00 96.62 108 ALA A C 1
ATOM 852 O O . ALA A 1 108 ? 0.548 -1.897 8.172 1.00 96.62 108 ALA A O 1
ATOM 853 N N . ARG A 1 109 ? 1.982 -1.409 9.813 1.00 97.69 109 ARG A N 1
ATOM 854 C CA . ARG A 1 109 ? 3.175 -1.438 8.942 1.00 97.69 109 ARG A CA 1
ATOM 855 C C . ARG A 1 109 ? 3.480 -2.846 8.438 1.00 97.69 109 ARG A C 1
ATOM 857 O O . ARG A 1 109 ? 3.759 -3.038 7.254 1.00 97.69 109 ARG A O 1
ATOM 864 N N . LEU A 1 110 ? 3.432 -3.831 9.332 1.00 98.25 110 LEU A N 1
ATOM 865 C CA . LEU A 1 110 ? 3.645 -5.235 8.984 1.00 98.25 110 LEU A CA 1
ATOM 866 C C . LEU A 1 110 ? 2.539 -5.764 8.075 1.00 98.25 110 LEU A C 1
ATOM 868 O O . LEU A 1 110 ? 2.835 -6.518 7.152 1.00 98.25 110 LEU A O 1
ATOM 872 N N . GLN A 1 111 ? 1.301 -5.324 8.292 1.00 98.00 111 GLN A N 1
ATOM 873 C CA . GLN A 1 111 ? 0.163 -5.611 7.430 1.00 98.00 111 GLN A CA 1
ATOM 874 C C . GLN A 1 111 ? 0.405 -5.100 6.007 1.00 98.00 111 GLN A C 1
ATOM 876 O O . GLN A 1 111 ? 0.263 -5.871 5.063 1.00 98.00 111 GLN A O 1
ATOM 881 N N . ALA A 1 112 ? 0.845 -3.846 5.847 1.00 98.25 112 ALA A N 1
ATOM 882 C CA . ALA A 1 112 ? 1.133 -3.259 4.537 1.00 98.25 112 ALA A CA 1
ATOM 883 C C . ALA A 1 112 ? 2.173 -4.075 3.748 1.00 98.25 112 ALA A C 1
ATOM 885 O O . ALA A 1 112 ? 1.953 -4.431 2.586 1.00 98.25 112 ALA A O 1
ATOM 88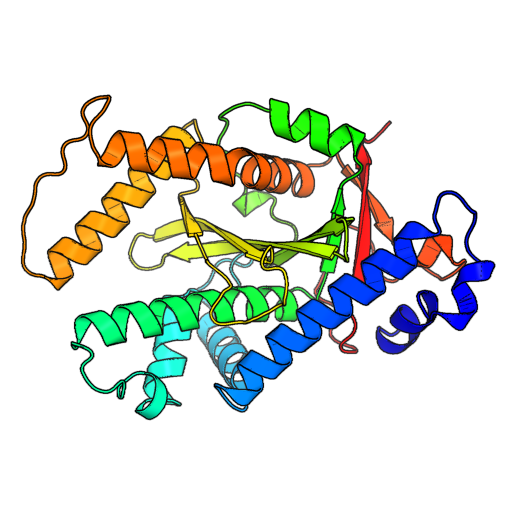6 N N . ILE A 1 113 ? 3.293 -4.417 4.397 1.00 98.00 113 ILE A N 1
ATOM 887 C CA . ILE A 1 113 ? 4.378 -5.191 3.778 1.00 98.00 113 ILE A CA 1
ATOM 888 C C . ILE A 1 113 ? 3.934 -6.635 3.523 1.00 98.00 113 ILE A C 1
ATOM 890 O O . ILE A 1 113 ? 4.199 -7.187 2.457 1.00 98.00 113 ILE A O 1
ATOM 894 N N . GLY A 1 114 ? 3.263 -7.257 4.488 1.00 97.00 114 GLY A N 1
ATOM 895 C CA . GLY A 1 114 ? 2.809 -8.637 4.398 1.00 97.00 114 GLY A CA 1
ATOM 896 C C . GLY A 1 114 ? 1.751 -8.838 3.314 1.00 97.00 114 GLY A C 1
ATOM 897 O O . GLY A 1 114 ? 1.906 -9.738 2.493 1.00 97.00 114 GLY A O 1
ATOM 898 N N . ALA A 1 115 ? 0.773 -7.935 3.208 1.00 96.81 115 ALA A N 1
ATOM 899 C CA . ALA A 1 115 ? -0.235 -7.960 2.150 1.00 96.81 115 ALA A CA 1
ATOM 900 C C . ALA A 1 115 ? 0.416 -7.820 0.769 1.00 96.81 115 ALA A C 1
ATOM 902 O O . ALA A 1 115 ? 0.059 -8.531 -0.165 1.00 96.81 115 ALA A O 1
ATOM 903 N N . TRP A 1 116 ? 1.419 -6.947 0.635 1.00 96.56 116 TRP A N 1
ATOM 904 C CA . TRP A 1 116 ? 2.169 -6.778 -0.613 1.00 96.56 116 TRP A CA 1
ATOM 905 C C . TRP A 1 116 ? 2.994 -8.015 -0.977 1.00 96.56 116 TRP A C 1
ATOM 907 O O . TRP A 1 116 ? 3.027 -8.433 -2.137 1.00 96.56 116 TRP A O 1
ATOM 917 N N . ARG A 1 117 ? 3.628 -8.649 0.013 1.00 95.31 117 ARG A N 1
ATOM 918 C CA . ARG A 1 117 ? 4.348 -9.916 -0.173 1.00 95.31 117 ARG A CA 1
ATOM 919 C C . ARG A 1 117 ? 3.406 -11.026 -0.621 1.00 95.31 117 ARG A C 1
ATOM 921 O O . ARG A 1 117 ? 3.717 -11.700 -1.603 1.00 95.31 117 ARG A O 1
ATOM 928 N N . ALA A 1 118 ? 2.277 -11.175 0.068 1.00 93.06 118 ALA A N 1
ATOM 929 C CA . ALA A 1 118 ? 1.246 -12.166 -0.217 1.00 93.06 118 ALA A CA 1
ATOM 930 C C . ALA A 1 118 ? 0.579 -11.935 -1.576 1.00 93.06 118 ALA A C 1
ATOM 932 O O . ALA A 1 118 ? 0.260 -12.898 -2.258 1.00 93.06 118 ALA A O 1
ATOM 933 N N . ALA A 1 119 ? 0.465 -10.679 -2.016 1.00 92.94 119 ALA A N 1
ATOM 934 C CA . ALA A 1 119 ? 0.001 -10.312 -3.350 1.00 92.94 119 ALA A CA 1
ATOM 935 C C . ALA A 1 119 ? 1.012 -10.621 -4.466 1.00 92.94 119 ALA A C 1
ATOM 937 O O . ALA A 1 119 ? 0.663 -10.532 -5.635 1.00 92.94 119 ALA A O 1
ATOM 938 N N . GLY A 1 120 ? 2.259 -10.979 -4.144 1.00 92.75 120 GLY A N 1
ATOM 939 C CA . GLY A 1 120 ? 3.289 -11.251 -5.144 1.00 92.75 120 GLY A CA 1
ATOM 940 C C . GLY A 1 120 ? 4.189 -10.057 -5.481 1.00 92.75 120 GLY A C 1
ATOM 941 O O . GLY A 1 120 ? 4.757 -9.982 -6.570 1.00 92.75 120 GLY A O 1
ATOM 942 N N . ARG A 1 121 ? 4.370 -9.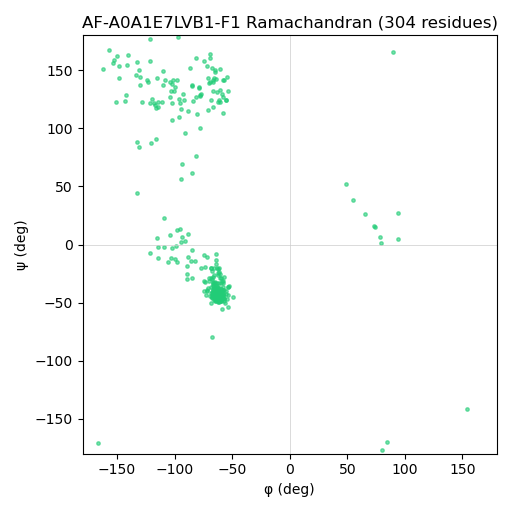127 -4.543 1.00 95.06 121 ARG A N 1
ATOM 943 C CA . ARG A 1 121 ? 5.358 -8.043 -4.635 1.00 95.06 121 ARG A CA 1
ATOM 944 C C . ARG A 1 121 ? 5.242 -7.184 -5.900 1.00 95.06 121 ARG A C 1
ATOM 946 O O . ARG A 1 121 ? 6.248 -6.785 -6.489 1.00 95.06 121 ARG A O 1
ATOM 953 N N . HIS A 1 122 ? 4.019 -6.904 -6.334 1.00 94.75 122 HIS A N 1
ATOM 954 C CA . HIS A 1 122 ? 3.790 -6.083 -7.517 1.00 94.75 122 HIS A CA 1
ATOM 955 C C . HIS A 1 122 ? 3.994 -4.599 -7.197 1.00 94.75 122 HIS A C 1
ATOM 957 O O . HIS A 1 122 ? 3.452 -4.067 -6.224 1.00 94.75 122 HIS A O 1
ATOM 963 N N . MET A 1 123 ? 4.800 -3.947 -8.027 1.00 96.38 123 MET A N 1
ATOM 964 C CA . MET A 1 123 ? 4.996 -2.508 -8.077 1.00 96.38 123 MET A CA 1
ATOM 965 C C . MET A 1 123 ? 4.338 -1.964 -9.337 1.00 96.38 123 MET A C 1
ATOM 967 O O . MET A 1 123 ? 4.443 -2.581 -10.396 1.00 96.38 123 MET A O 1
ATOM 971 N N . VAL A 1 124 ? 3.713 -0.798 -9.252 1.00 97.06 124 VAL A N 1
ATOM 972 C CA . VAL A 1 124 ? 3.091 -0.148 -10.407 1.00 97.06 124 VAL A CA 1
ATOM 973 C C . VAL A 1 124 ? 3.589 1.279 -10.512 1.00 97.06 124 VAL A C 1
ATOM 975 O O . VAL A 1 124 ? 3.430 2.063 -9.580 1.00 97.06 124 VAL A O 1
ATOM 978 N N . ASN A 1 125 ? 4.179 1.625 -11.647 1.00 97.06 125 ASN A N 1
ATOM 979 C CA . ASN A 1 125 ? 4.453 3.006 -11.999 1.00 97.06 125 ASN A CA 1
ATOM 980 C C . ASN A 1 125 ? 3.335 3.534 -12.896 1.00 97.06 125 ASN A C 1
ATOM 982 O O . ASN A 1 125 ? 3.017 2.934 -13.921 1.00 97.06 125 ASN A O 1
ATOM 986 N N . ILE A 1 126 ? 2.732 4.647 -12.485 1.00 96.12 126 ILE A N 1
ATOM 987 C CA . ILE A 1 126 ? 1.677 5.324 -13.237 1.00 96.12 126 ILE A CA 1
ATOM 988 C C . ILE A 1 126 ? 2.333 6.388 -14.115 1.00 96.12 126 ILE A C 1
ATOM 990 O O . ILE A 1 126 ? 3.101 7.206 -13.614 1.00 96.12 126 ILE A O 1
ATOM 994 N N . HIS A 1 127 ? 2.004 6.385 -15.404 1.00 93.88 127 HIS A N 1
ATOM 995 C CA . HIS A 1 127 ? 2.521 7.335 -16.383 1.00 93.88 127 HIS A CA 1
ATOM 996 C C . HIS A 1 127 ? 2.215 8.789 -15.988 1.00 93.88 127 HIS A C 1
ATOM 998 O O . HIS A 1 127 ? 1.114 9.097 -15.528 1.00 93.88 127 HIS A O 1
ATOM 1004 N N . ASP A 1 128 ? 3.156 9.704 -16.232 1.00 91.44 128 ASP A N 1
ATOM 1005 C CA . ASP A 1 128 ? 3.089 11.095 -15.760 1.00 91.44 128 ASP A CA 1
ATOM 1006 C C . ASP A 1 128 ? 1.833 11.847 -16.214 1.00 91.44 128 ASP A C 1
ATOM 1008 O O . ASP A 1 128 ? 1.228 12.590 -15.438 1.00 91.44 128 ASP A O 1
ATOM 1012 N N . THR A 1 129 ? 1.388 11.631 -17.455 1.00 90.31 129 THR A N 1
ATOM 1013 C CA . THR A 1 129 ? 0.151 12.254 -17.959 1.00 90.31 129 THR A CA 1
ATOM 1014 C C . THR A 1 129 ? -1.065 11.812 -17.147 1.00 90.31 129 THR A C 1
ATOM 1016 O O . THR A 1 129 ? -1.890 12.644 -16.778 1.00 90.31 129 THR A O 1
ATOM 1019 N N . THR A 1 130 ? -1.132 10.530 -16.786 1.00 93.75 130 THR A N 1
ATOM 1020 C CA . THR A 1 130 ? -2.183 9.983 -15.926 1.00 93.75 130 THR A CA 1
ATOM 1021 C C . THR A 1 130 ? -2.058 10.532 -14.509 1.00 93.75 130 THR A C 1
ATOM 1023 O O . THR A 1 130 ? -3.062 10.907 -13.914 1.00 93.75 130 THR A O 1
ATOM 1026 N N . VAL A 1 131 ? -0.846 10.658 -13.957 1.00 92.69 131 VAL A N 1
ATOM 1027 C CA . VAL A 1 131 ? -0.643 11.262 -12.625 1.00 92.69 131 VAL A CA 1
ATOM 1028 C C . VAL A 1 131 ? -1.242 12.671 -12.561 1.00 92.69 131 VAL A C 1
ATOM 1030 O O . VAL A 1 131 ? -1.902 13.015 -11.578 1.00 92.69 131 VAL A O 1
ATOM 1033 N N . LEU A 1 132 ? -1.052 13.481 -13.606 1.00 90.62 132 LEU A N 1
ATOM 1034 C CA . LEU A 1 132 ? -1.626 14.827 -13.686 1.00 90.62 132 LEU A CA 1
ATOM 1035 C C . LEU A 1 132 ? -3.158 14.817 -13.745 1.00 90.62 132 LEU A C 1
ATOM 1037 O O . LEU A 1 132 ? -3.788 15.691 -13.150 1.00 90.62 132 LEU A O 1
ATOM 1041 N N . GLU A 1 133 ? -3.755 13.847 -14.434 1.00 91.88 133 GLU A N 1
ATOM 1042 C CA . GLU A 1 133 ? -5.209 13.656 -14.467 1.00 91.88 133 GLU A CA 1
ATOM 1043 C C . GLU A 1 133 ? -5.755 13.216 -13.107 1.00 91.88 133 GLU A C 1
ATOM 1045 O O . GLU A 1 133 ? -6.722 13.795 -12.618 1.00 91.88 133 GLU A O 1
ATOM 1050 N N . LEU A 1 134 ? -5.107 12.251 -12.450 1.00 93.62 134 LEU A N 1
ATOM 1051 C CA . LEU A 1 134 ? -5.531 11.731 -11.147 1.00 93.62 134 LEU A CA 1
ATOM 1052 C C . LEU A 1 134 ? -5.467 12.797 -10.053 1.00 93.62 134 LEU A C 1
ATOM 1054 O O . LEU A 1 134 ? -6.359 12.874 -9.215 1.00 93.62 134 LEU A O 1
ATOM 1058 N N . ARG A 1 135 ? -4.474 13.693 -10.103 1.00 90.19 135 ARG A N 1
ATOM 1059 C CA . ARG A 1 135 ? -4.417 14.869 -9.216 1.00 90.19 135 ARG A CA 1
ATOM 1060 C C . ARG A 1 135 ? -5.596 15.829 -9.408 1.00 90.19 135 ARG A C 1
ATOM 1062 O O . ARG A 1 135 ? -5.878 16.614 -8.509 1.00 90.19 135 ARG A O 1
ATOM 1069 N N . LYS A 1 136 ? -6.269 15.778 -10.561 1.00 88.81 136 LYS A N 1
ATOM 1070 C CA . LYS A 1 136 ? -7.448 16.592 -10.899 1.00 88.81 136 LYS A CA 1
ATOM 1071 C C . LYS A 1 136 ? -8.766 15.819 -10.793 1.00 88.81 136 LYS A C 1
ATOM 1073 O O . LYS A 1 136 ? -9.810 16.425 -11.003 1.00 88.81 136 LYS A O 1
ATOM 1078 N N . ALA A 1 137 ? -8.741 14.520 -10.475 1.00 82.25 137 ALA A N 1
ATOM 1079 C CA . ALA A 1 137 ? -9.919 13.645 -10.497 1.00 82.25 137 ALA A CA 1
ATOM 1080 C C . ALA A 1 137 ? -11.015 14.031 -9.481 1.00 82.25 137 ALA A C 1
ATOM 1082 O O . ALA A 1 137 ? -12.125 13.506 -9.545 1.00 82.25 137 ALA A O 1
ATOM 1083 N N . GLY A 1 138 ? -10.729 14.986 -8.593 1.00 79.62 138 GLY A N 1
ATOM 1084 C CA . GLY A 1 138 ? -11.684 15.543 -7.645 1.00 79.62 138 GLY A CA 1
ATOM 1085 C C . GLY A 1 138 ? -11.813 14.713 -6.371 1.00 79.62 138 GLY A C 1
ATOM 1086 O O . GLY A 1 138 ? -11.029 13.808 -6.101 1.00 79.62 138 GLY A O 1
ATOM 1087 N N . ASP A 1 139 ? -12.814 15.063 -5.570 1.00 91.38 139 ASP A N 1
ATOM 1088 C CA . ASP A 1 139 ? -13.074 14.497 -4.246 1.00 91.38 139 ASP A CA 1
ATOM 1089 C C . ASP A 1 139 ? -14.089 13.342 -4.327 1.00 91.38 139 ASP A C 1
ATOM 1091 O O . ASP A 1 139 ? -15.154 13.398 -3.722 1.00 91.38 139 ASP A O 1
ATOM 1095 N N . ARG A 1 140 ? -13.817 12.314 -5.141 1.00 94.75 140 ARG A N 1
ATOM 1096 C CA . ARG A 1 140 ? -14.719 11.159 -5.304 1.00 94.75 140 ARG A CA 1
ATOM 1097 C C . ARG A 1 140 ? -14.207 9.947 -4.529 1.00 94.75 140 ARG A C 1
ATOM 1099 O O . ARG A 1 140 ? -13.045 9.575 -4.674 1.00 94.75 140 ARG A O 1
ATOM 1106 N N . MET A 1 141 ? -15.092 9.297 -3.771 1.00 96.12 141 MET A N 1
ATOM 1107 C CA . MET A 1 141 ? -14.789 8.041 -3.079 1.00 96.12 141 MET A CA 1
ATOM 1108 C C . MET A 1 141 ? -15.242 6.815 -3.898 1.00 96.12 141 MET A C 1
ATOM 1110 O O . MET A 1 141 ? -16.434 6.700 -4.191 1.00 96.12 141 MET A O 1
ATOM 1114 N N . PRO A 1 142 ? -14.345 5.877 -4.261 1.00 95.75 142 PRO A N 1
ATOM 1115 C CA . PRO A 1 142 ? -14.704 4.609 -4.896 1.00 95.75 142 PRO A CA 1
ATOM 1116 C C . PRO A 1 142 ? -15.171 3.584 -3.846 1.00 95.75 142 PRO A C 1
ATOM 1118 O O . PRO A 1 142 ? -14.437 2.672 -3.474 1.00 95.75 142 PRO A O 1
ATOM 1121 N N . ALA A 1 143 ? -16.398 3.716 -3.336 1.00 94.06 143 ALA A N 1
ATOM 1122 C CA . ALA A 1 143 ? -16.943 2.764 -2.354 1.00 94.06 143 ALA A CA 1
ATOM 1123 C C . ALA A 1 143 ? -17.060 1.318 -2.899 1.00 94.06 143 ALA A C 1
ATOM 1125 O O . ALA A 1 143 ? -17.111 0.362 -2.128 1.00 94.06 143 ALA A O 1
ATOM 1126 N N . ASP A 1 144 ? -17.065 1.154 -4.226 1.00 95.62 144 ASP A N 1
ATOM 1127 C CA . ASP A 1 144 ? -17.090 -0.127 -4.938 1.00 95.62 144 ASP A CA 1
ATOM 1128 C C . ASP A 1 144 ? -15.687 -0.717 -5.214 1.00 95.62 144 ASP A C 1
ATOM 1130 O O . ASP A 1 144 ? -15.530 -1.682 -5.969 1.00 95.62 144 ASP A O 1
ATOM 1134 N N . LEU A 1 145 ? -14.636 -0.128 -4.637 1.00 95.62 145 LEU A N 1
ATOM 1135 C CA . LEU A 1 145 ? -13.270 -0.612 -4.811 1.00 95.62 145 LEU A CA 1
ATOM 1136 C C . LEU A 1 145 ? -13.092 -2.095 -4.421 1.00 95.62 145 LEU A C 1
ATOM 1138 O O . LEU A 1 145 ? -12.415 -2.804 -5.168 1.00 95.62 145 LEU A O 1
ATOM 1142 N N . PRO A 1 146 ? -13.707 -2.625 -3.339 1.00 95.88 146 PRO A N 1
ATOM 1143 C CA . PRO A 1 146 ? -13.537 -4.029 -2.957 1.00 95.88 146 PRO A CA 1
ATOM 1144 C C . PRO A 1 146 ? -14.003 -5.040 -4.014 1.00 95.88 146 PRO A C 1
ATOM 1146 O O . PRO A 1 146 ? -13.497 -6.160 -4.045 1.00 95.88 146 PRO A O 1
ATOM 1149 N N . GLN A 1 147 ? -14.946 -4.667 -4.885 1.00 94.62 147 GLN A N 1
ATOM 1150 C CA . GLN A 1 147 ? -15.456 -5.531 -5.954 1.00 94.62 147 GLN A CA 1
ATOM 1151 C C . GLN A 1 147 ? -14.493 -5.637 -7.143 1.00 94.62 147 GLN A C 1
ATOM 1153 O O . GLN A 1 147 ? -14.602 -6.575 -7.930 1.00 94.62 147 GLN A O 1
ATOM 1158 N N . ARG A 1 148 ? -13.573 -4.678 -7.293 1.00 94.25 148 ARG A N 1
ATOM 1159 C CA . ARG A 1 148 ? -12.682 -4.565 -8.460 1.00 94.25 148 ARG A CA 1
ATOM 1160 C C . ARG A 1 148 ? -11.194 -4.616 -8.112 1.00 94.25 148 ARG A C 1
ATOM 1162 O O . ARG A 1 148 ? -10.358 -4.643 -9.011 1.00 94.25 148 ARG A O 1
ATOM 1169 N N . TRP A 1 149 ? -10.850 -4.597 -6.824 1.00 94.19 149 TRP A N 1
ATOM 1170 C CA . TRP A 1 149 ? -9.465 -4.532 -6.369 1.00 94.19 149 TRP A CA 1
ATOM 1171 C C . TRP A 1 149 ? -8.664 -5.753 -6.856 1.00 94.19 149 TRP A C 1
ATOM 1173 O O . TRP A 1 149 ? -9.051 -6.886 -6.565 1.00 94.19 149 TRP A O 1
ATOM 1183 N N . PRO A 1 150 ? -7.557 -5.556 -7.596 1.00 88.88 150 PRO A N 1
ATOM 1184 C CA . PRO A 1 150 ? -6.950 -6.636 -8.374 1.00 88.88 150 PRO A CA 1
ATOM 1185 C C . PRO A 1 150 ? -6.185 -7.656 -7.524 1.00 88.88 150 PRO A C 1
ATOM 1187 O O . PRO A 1 150 ? -6.092 -8.823 -7.887 1.00 88.88 150 PRO A O 1
ATOM 1190 N N . LEU A 1 151 ? -5.599 -7.218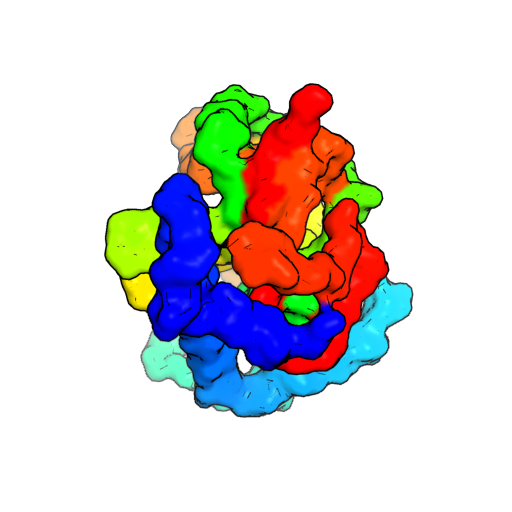 -6.410 1.00 91.31 151 LEU A N 1
ATOM 1191 C CA . LEU A 1 151 ? -4.732 -8.017 -5.546 1.00 91.31 151 LEU A CA 1
ATOM 1192 C C . LEU A 1 151 ? -4.841 -7.526 -4.111 1.00 91.31 151 LEU A C 1
ATOM 1194 O O . LEU A 1 151 ? -5.201 -6.384 -3.888 1.00 91.31 151 LEU A O 1
ATOM 1198 N N . GLN A 1 152 ? -4.423 -8.319 -3.129 1.00 92.62 152 GLN A N 1
ATOM 1199 C CA . GLN A 1 152 ? -4.481 -7.907 -1.721 1.00 92.62 152 GLN A CA 1
ATOM 1200 C C . GLN A 1 152 ? -3.723 -6.604 -1.411 1.00 92.62 152 GLN A C 1
ATOM 1202 O O . GLN A 1 152 ? -4.081 -5.893 -0.477 1.00 92.62 152 GLN A O 1
ATOM 1207 N N . SER A 1 153 ? -2.682 -6.273 -2.181 1.00 96.00 153 SER A N 1
ATOM 1208 C CA . SER A 1 153 ? -1.919 -5.033 -2.042 1.00 96.00 153 SER A CA 1
ATOM 1209 C C . SER A 1 153 ? -1.097 -4.747 -3.297 1.00 96.00 153 SER A C 1
ATOM 1211 O O . SER A 1 153 ? -0.650 -5.664 -3.990 1.00 96.00 153 SER A O 1
ATOM 1213 N N . LEU A 1 154 ? -0.866 -3.464 -3.560 1.00 96.12 154 LEU A N 1
ATOM 1214 C CA . LEU A 1 154 ? -0.007 -2.949 -4.621 1.00 96.12 154 LEU A CA 1
ATOM 1215 C C . LEU A 1 154 ? 0.956 -1.916 -4.039 1.00 96.12 154 LEU A C 1
ATOM 1217 O O . LEU A 1 154 ? 0.577 -1.128 -3.174 1.00 96.12 154 LEU A O 1
ATOM 1221 N N . TYR A 1 155 ? 2.186 -1.872 -4.547 1.00 97.88 155 TYR A N 1
ATOM 1222 C CA . TYR A 1 155 ? 3.101 -0.768 -4.260 1.00 97.88 155 TYR A CA 1
ATOM 1223 C C . TYR A 1 155 ? 3.149 0.192 -5.450 1.00 97.88 155 TYR A C 1
ATOM 1225 O O . TYR A 1 155 ? 3.716 -0.126 -6.494 1.00 97.88 155 TYR A O 1
ATOM 1233 N N . VAL A 1 156 ? 2.552 1.371 -5.322 1.00 97.81 156 VAL A N 1
ATOM 1234 C CA . VAL A 1 156 ? 2.623 2.391 -6.375 1.00 97.81 156 VAL A CA 1
ATOM 1235 C C . VAL A 1 156 ? 3.945 3.134 -6.241 1.00 97.81 156 VAL A C 1
ATOM 1237 O O . VAL A 1 156 ? 4.261 3.615 -5.157 1.00 97.81 156 VAL A O 1
ATOM 1240 N N . VAL A 1 157 ? 4.716 3.218 -7.324 1.00 97.25 157 VAL A N 1
ATOM 1241 C CA . VAL A 1 157 ? 6.072 3.775 -7.342 1.00 97.25 157 VAL A CA 1
ATOM 1242 C C . VAL A 1 157 ? 6.206 4.899 -8.363 1.00 97.25 157 VAL A C 1
ATOM 1244 O O . VAL A 1 157 ? 5.695 4.819 -9.480 1.00 97.25 157 VAL A O 1
ATOM 1247 N N . SER A 1 158 ? 6.957 5.929 -8.002 1.00 93.25 158 SER A N 1
ATOM 1248 C CA . SER A 1 158 ? 7.324 7.033 -8.883 1.00 93.25 158 SER A CA 1
ATOM 1249 C C . SER A 1 158 ? 8.825 7.294 -8.824 1.00 93.25 158 SER A C 1
ATOM 1251 O O . SER A 1 158 ? 9.476 7.079 -7.795 1.00 93.25 158 SER A O 1
ATOM 1253 N N . GLU A 1 159 ? 9.372 7.784 -9.934 1.00 88.94 159 GLU A N 1
ATOM 1254 C CA . GLU A 1 159 ? 10.718 8.347 -9.957 1.00 88.94 159 GLU A CA 1
ATOM 1255 C C . GLU A 1 159 ? 10.757 9.631 -9.114 1.00 88.94 159 GLU A C 1
ATOM 1257 O O . GLU A 1 159 ? 9.815 10.427 -9.118 1.00 88.94 159 GLU A O 1
ATOM 1262 N N . ALA A 1 160 ? 11.839 9.829 -8.362 1.00 84.50 160 ALA A N 1
ATOM 1263 C CA . ALA A 1 160 ? 12.043 11.012 -7.538 1.00 84.50 160 ALA A CA 1
ATOM 1264 C C . ALA A 1 160 ? 13.509 11.477 -7.572 1.00 84.50 160 ALA A C 1
ATOM 1266 O O . ALA A 1 160 ? 14.424 10.663 -7.746 1.00 84.50 160 ALA A O 1
ATOM 1267 N N . PRO A 1 161 ? 13.780 12.774 -7.330 1.00 74.31 161 PRO A N 1
ATOM 1268 C CA . PRO A 1 161 ? 15.143 13.252 -7.128 1.00 74.31 161 PRO A CA 1
ATOM 1269 C C . PRO A 1 161 ? 15.799 12.508 -5.954 1.00 74.31 161 PRO A C 1
ATOM 1271 O O . PRO A 1 161 ? 15.375 12.635 -4.808 1.00 74.31 161 PRO A O 1
ATOM 1274 N N . GLY A 1 162 ? 16.819 11.696 -6.242 1.00 68.06 162 GLY A N 1
ATOM 1275 C CA . GLY A 1 162 ? 17.522 10.888 -5.239 1.00 68.06 162 GLY A CA 1
ATOM 1276 C C . GLY A 1 162 ? 17.021 9.447 -5.065 1.00 68.06 162 GLY A C 1
ATOM 1277 O O . GLY A 1 162 ? 17.544 8.744 -4.200 1.00 68.06 162 GLY A O 1
ATOM 1278 N N . GLY A 1 163 ? 16.069 8.968 -5.876 1.00 77.50 163 GLY A N 1
ATOM 1279 C CA . GLY A 1 163 ? 15.687 7.551 -5.892 1.00 77.50 163 GLY A CA 1
ATOM 1280 C C . GLY A 1 163 ? 14.257 7.286 -6.357 1.00 77.50 163 GLY A C 1
ATOM 1281 O O . GLY A 1 163 ? 13.758 7.915 -7.280 1.00 77.50 163 GLY A O 1
ATOM 1282 N N . ALA A 1 164 ? 13.605 6.321 -5.716 1.00 85.25 164 ALA A N 1
ATOM 1283 C CA . ALA A 1 164 ? 12.193 6.022 -5.914 1.00 85.25 164 ALA A CA 1
ATOM 1284 C C . ALA A 1 164 ? 11.427 6.310 -4.621 1.00 85.25 164 ALA A C 1
ATOM 1286 O O . ALA A 1 164 ? 11.945 6.058 -3.527 1.00 85.25 164 ALA A O 1
ATOM 1287 N N . LEU A 1 165 ? 10.207 6.819 -4.760 1.00 91.38 165 LEU A N 1
ATOM 1288 C CA . LEU A 1 165 ? 9.237 6.960 -3.675 1.00 91.38 165 LEU A CA 1
ATOM 1289 C C . LEU A 1 165 ? 7.984 6.182 -4.053 1.00 91.38 165 LEU A C 1
ATOM 1291 O O . LEU A 1 165 ? 7.727 5.942 -5.235 1.00 91.38 165 LEU A O 1
ATOM 1295 N N . GLY A 1 166 ? 7.190 5.811 -3.061 1.00 95.31 166 GLY A N 1
ATOM 1296 C CA . GLY A 1 166 ? 5.963 5.091 -3.339 1.00 95.31 166 GLY A CA 1
ATOM 1297 C C . GLY A 1 166 ? 5.012 5.025 -2.166 1.00 95.31 166 GLY A C 1
ATOM 1298 O O . GLY A 1 166 ? 5.203 5.692 -1.150 1.00 95.31 166 GLY A O 1
ATOM 1299 N N . ALA A 1 167 ? 3.977 4.215 -2.316 1.00 97.69 167 ALA A N 1
ATOM 1300 C CA . ALA A 1 167 ? 3.041 3.897 -1.254 1.00 97.69 167 ALA A CA 1
ATOM 1301 C C . ALA A 1 167 ? 2.512 2.477 -1.429 1.00 97.69 167 ALA A C 1
ATOM 1303 O O . ALA A 1 167 ? 2.248 2.044 -2.552 1.00 97.69 167 ALA A O 1
ATOM 1304 N N . PHE A 1 168 ? 2.305 1.775 -0.316 1.00 98.50 168 PHE A N 1
ATOM 1305 C CA . PHE A 1 168 ? 1.452 0.593 -0.331 1.00 98.50 168 PHE A CA 1
ATOM 1306 C C . PHE A 1 168 ? -0.003 1.044 -0.335 1.00 98.50 168 PHE A C 1
ATOM 1308 O O . PHE A 1 168 ? -0.402 1.840 0.519 1.00 98.50 168 PHE A O 1
ATOM 1315 N N . LEU A 1 169 ? -0.775 0.512 -1.274 1.00 98.25 169 LEU A N 1
ATOM 1316 C CA . LEU A 1 169 ? -2.224 0.631 -1.332 1.00 98.25 169 LEU A CA 1
ATOM 1317 C C . LEU A 1 169 ? -2.797 -0.766 -1.139 1.00 98.25 169 LEU A C 1
ATOM 1319 O O . LEU A 1 169 ? -2.444 -1.689 -1.877 1.00 98.25 169 LEU A O 1
ATOM 1323 N N . TYR A 1 170 ? -3.645 -0.936 -0.137 1.00 97.75 170 TYR A N 1
ATOM 1324 C CA . TYR A 1 170 ? -4.248 -2.227 0.164 1.00 97.75 170 TYR A CA 1
ATOM 1325 C C . TYR A 1 170 ? -5.598 -2.053 0.836 1.00 97.75 170 TYR A C 1
ATOM 1327 O O . TYR A 1 170 ? -5.890 -1.000 1.401 1.00 97.75 170 TYR A O 1
ATOM 1335 N N . LEU A 1 171 ? -6.421 -3.091 0.755 1.00 97.19 171 LEU A N 1
ATOM 1336 C CA . LEU A 1 171 ? -7.731 -3.094 1.378 1.00 97.19 171 LEU A CA 1
ATOM 1337 C C . LEU A 1 171 ? -7.705 -3.879 2.684 1.00 97.19 171 LEU A C 1
ATOM 1339 O O . LEU A 1 171 ? -7.073 -4.932 2.788 1.00 97.19 171 LEU A O 1
ATOM 1343 N N . GLU A 1 172 ? -8.429 -3.365 3.668 1.00 96.31 172 GLU A N 1
ATOM 1344 C CA . GLU A 1 172 ? -8.639 -4.012 4.955 1.00 96.31 172 GLU A CA 1
ATOM 1345 C C . GLU A 1 172 ? -10.127 -4.196 5.241 1.00 96.31 172 GLU A C 1
ATOM 1347 O O . GLU A 1 172 ? -10.948 -3.321 4.967 1.00 96.31 172 GLU A O 1
ATOM 1352 N N . TRP A 1 173 ? -10.461 -5.356 5.802 1.00 96.19 173 TRP A N 1
ATOM 1353 C CA . TRP A 1 173 ? -11.758 -5.619 6.401 1.00 96.19 173 TRP A CA 1
ATOM 1354 C C . TRP A 1 173 ? -11.685 -5.376 7.908 1.00 96.19 173 TRP A C 1
ATOM 1356 O O . TRP A 1 173 ? -11.058 -6.140 8.640 1.00 96.19 173 TRP A O 1
ATOM 1366 N N . ASN A 1 174 ? -12.335 -4.313 8.373 1.00 92.69 174 ASN A N 1
ATOM 1367 C CA . ASN A 1 174 ? -12.518 -4.057 9.793 1.00 92.69 174 ASN A CA 1
ATOM 1368 C C . ASN A 1 174 ? -13.648 -4.954 10.307 1.00 92.69 174 ASN A C 1
ATOM 1370 O O . ASN A 1 174 ? -14.824 -4.654 10.113 1.00 92.69 174 ASN A O 1
ATOM 1374 N N . GLU A 1 175 ? -13.301 -6.066 10.952 1.00 90.88 175 GLU A N 1
ATOM 1375 C CA . GLU A 1 175 ? -14.280 -7.052 11.429 1.00 90.88 175 GLU A CA 1
ATOM 1376 C C . GLU A 1 175 ? -15.203 -6.511 12.522 1.00 90.88 175 GLU A C 1
ATOM 1378 O O . GLU A 1 175 ? -16.380 -6.876 12.567 1.00 90.88 175 GLU A O 1
ATOM 1383 N N . ARG A 1 176 ? -14.691 -5.616 13.379 1.00 87.88 176 ARG A N 1
ATOM 1384 C CA . ARG A 1 176 ? -15.463 -5.016 14.475 1.00 87.88 176 ARG A CA 1
ATOM 1385 C C . ARG A 1 176 ? -16.602 -4.161 13.936 1.00 87.88 176 ARG A C 1
ATOM 1387 O O . ARG A 1 176 ? -17.719 -4.245 14.435 1.00 87.88 176 ARG A O 1
ATOM 1394 N N . GLU A 1 177 ? -16.307 -3.344 12.933 1.00 89.12 177 GLU A N 1
ATOM 1395 C CA . GLU A 1 177 ? -17.267 -2.401 12.350 1.00 89.12 177 GLU A CA 1
ATOM 1396 C C . GLU A 1 177 ? -17.903 -2.925 11.055 1.00 89.12 177 GLU A C 1
ATOM 1398 O O . GLU A 1 177 ? -18.771 -2.269 10.488 1.00 89.12 177 GLU A O 1
ATOM 1403 N N . ARG A 1 178 ? -17.504 -4.124 10.607 1.00 91.88 178 ARG A N 1
ATOM 1404 C CA . ARG A 1 178 ? -17.931 -4.773 9.359 1.00 91.88 178 ARG A CA 1
ATOM 1405 C C . ARG A 1 178 ? -17.841 -3.840 8.152 1.00 91.88 178 ARG A C 1
ATOM 1407 O O . ARG A 1 178 ? -18.804 -3.683 7.400 1.00 91.88 178 ARG A O 1
ATOM 1414 N N . ARG A 1 179 ? -16.669 -3.235 7.963 1.00 93.94 179 ARG A N 1
ATOM 1415 C CA . ARG A 1 179 ? -16.441 -2.217 6.931 1.00 93.94 179 ARG A CA 1
ATOM 1416 C C . ARG A 1 179 ? -15.152 -2.459 6.151 1.00 93.94 179 ARG A C 1
ATOM 1418 O O . ARG A 1 179 ? -14.152 -2.903 6.709 1.00 93.94 179 ARG A O 1
ATOM 1425 N N . ALA A 1 180 ? -15.177 -2.115 4.864 1.00 95.94 180 ALA A N 1
ATOM 1426 C CA . ALA A 1 180 ? -13.990 -2.053 4.022 1.00 95.94 180 ALA A CA 1
ATOM 1427 C C . ALA A 1 180 ? -13.271 -0.700 4.146 1.00 95.94 180 ALA A C 1
ATOM 1429 O O . ALA A 1 180 ? -13.886 0.370 4.138 1.00 95.94 180 ALA A O 1
ATOM 1430 N N . GLU A 1 181 ? -11.950 -0.746 4.221 1.00 97.00 181 GLU A N 1
ATOM 1431 C CA . GLU A 1 181 ? -11.095 0.430 4.333 1.00 97.00 181 GLU A CA 1
ATOM 1432 C C . GLU A 1 181 ? -9.979 0.353 3.292 1.00 97.00 181 GLU A C 1
ATOM 1434 O O . GLU A 1 181 ? -9.367 -0.699 3.101 1.00 97.00 181 GLU A O 1
ATOM 1439 N N . LEU A 1 182 ? -9.686 1.478 2.643 1.00 97.69 182 LEU A N 1
ATOM 1440 C CA . LEU A 1 182 ? -8.449 1.648 1.896 1.00 97.69 182 LEU A CA 1
ATOM 1441 C C . LEU A 1 182 ? -7.366 2.076 2.878 1.00 97.69 182 LEU A C 1
ATOM 1443 O O . LEU A 1 182 ? -7.489 3.087 3.567 1.00 97.69 182 LEU A O 1
ATOM 1447 N N . ARG A 1 183 ? -6.285 1.311 2.928 1.00 98.06 183 ARG A N 1
ATOM 1448 C CA . ARG A 1 183 ? -5.114 1.601 3.742 1.00 98.06 183 ARG A CA 1
ATOM 1449 C C . ARG A 1 183 ? -4.005 2.117 2.842 1.00 98.06 183 ARG A C 1
ATOM 1451 O O . ARG A 1 183 ? -3.637 1.488 1.848 1.00 98.06 183 ARG A O 1
ATOM 1458 N N . ILE A 1 184 ? -3.475 3.276 3.209 1.00 98.06 184 ILE A N 1
ATOM 1459 C CA . ILE A 1 184 ? -2.443 3.982 2.454 1.00 98.06 184 ILE A CA 1
ATOM 1460 C C . ILE A 1 184 ? -1.210 4.061 3.343 1.00 98.06 184 ILE A C 1
ATOM 1462 O O . ILE A 1 184 ? -1.263 4.634 4.434 1.00 98.06 184 ILE A O 1
ATOM 1466 N N . ALA A 1 185 ? -0.099 3.484 2.886 1.00 98.00 185 ALA A N 1
ATOM 1467 C CA . ALA A 1 185 ? 1.173 3.524 3.599 1.00 98.00 185 ALA A CA 1
ATOM 1468 C C . ALA A 1 185 ? 2.270 4.186 2.747 1.00 98.00 185 ALA A C 1
ATOM 1470 O O . ALA A 1 185 ? 2.972 3.487 2.008 1.00 98.00 185 ALA A O 1
ATOM 1471 N N . PRO A 1 186 ? 2.414 5.525 2.805 1.00 95.81 186 PRO A N 1
ATOM 1472 C CA . PRO A 1 186 ? 3.411 6.258 2.031 1.00 95.81 186 PRO A CA 1
ATOM 1473 C C . PRO A 1 186 ? 4.849 5.944 2.466 1.00 95.81 186 PRO A C 1
ATOM 1475 O O . PRO A 1 186 ? 5.265 6.276 3.575 1.00 95.81 186 PRO A O 1
ATOM 1478 N N . ASP A 1 187 ? 5.649 5.397 1.556 1.00 95.00 187 ASP A N 1
ATOM 1479 C CA . ASP A 1 187 ? 7.101 5.239 1.679 1.00 95.00 187 ASP A CA 1
ATOM 1480 C C . ASP A 1 187 ? 7.813 6.435 1.026 1.00 95.00 187 ASP A C 1
ATOM 1482 O O . ASP A 1 187 ? 8.438 6.338 -0.034 1.00 95.00 187 ASP A O 1
ATOM 1486 N N . VAL A 1 188 ? 7.669 7.601 1.661 1.00 91.12 188 VAL A N 1
ATOM 1487 C CA . VAL A 1 188 ? 8.178 8.885 1.142 1.00 91.12 188 VAL A CA 1
ATOM 1488 C C . VAL A 1 188 ? 9.371 9.437 1.929 1.00 91.12 188 VAL A C 1
ATOM 1490 O O . VAL A 1 188 ? 9.923 10.481 1.584 1.00 91.12 188 VAL A O 1
ATOM 1493 N N . ALA A 1 189 ? 9.792 8.754 2.997 1.00 88.38 189 ALA A N 1
ATOM 1494 C CA . ALA A 1 189 ? 10.943 9.176 3.789 1.00 88.38 189 ALA A CA 1
ATOM 1495 C C . ALA A 1 189 ? 12.234 9.121 2.943 1.00 88.38 189 ALA A C 1
ATOM 1497 O O . ALA A 1 189 ? 12.424 8.154 2.199 1.00 88.38 189 ALA A O 1
ATOM 1498 N N . PRO A 1 190 ? 13.187 10.065 3.095 1.00 85.75 190 PRO A N 1
ATOM 1499 C CA . PRO A 1 190 ? 14.425 10.065 2.305 1.00 85.75 190 PRO A CA 1
ATOM 1500 C C . PRO A 1 190 ? 15.180 8.735 2.377 1.00 85.75 190 PRO A C 1
ATOM 1502 O O . PRO A 1 190 ? 15.722 8.241 1.394 1.00 85.75 190 PRO A O 1
ATOM 1505 N N . THR A 1 191 ? 15.154 8.103 3.549 1.00 86.94 191 THR A N 1
ATOM 1506 C CA . THR A 1 191 ? 15.695 6.767 3.780 1.00 86.94 191 THR A CA 1
ATOM 1507 C C . THR A 1 191 ? 14.575 5.847 4.243 1.00 86.94 191 THR A C 1
ATOM 1509 O O . THR A 1 191 ? 13.940 6.142 5.253 1.00 86.94 191 THR A O 1
ATOM 1512 N N . ALA A 1 192 ? 14.378 4.722 3.545 1.00 90.25 192 ALA A N 1
ATOM 1513 C CA . ALA A 1 192 ? 13.404 3.707 3.940 1.00 90.25 192 ALA A CA 1
ATOM 1514 C C . ALA A 1 192 ? 13.669 3.237 5.380 1.00 90.25 192 ALA A C 1
ATOM 1516 O O . ALA A 1 192 ? 14.796 2.833 5.721 1.00 90.25 192 ALA A O 1
ATOM 1517 N N . ALA A 1 193 ? 12.637 3.353 6.212 1.00 93.00 193 ALA A N 1
ATOM 1518 C CA . ALA A 1 193 ? 12.654 3.034 7.629 1.00 93.00 193 ALA A CA 1
ATOM 1519 C C . ALA A 1 193 ? 11.247 2.604 8.069 1.00 93.00 193 ALA A C 1
ATOM 1521 O O . ALA A 1 193 ? 10.291 3.351 7.871 1.00 93.00 193 ALA A O 1
ATOM 1522 N N . LEU A 1 194 ? 11.129 1.398 8.631 1.00 93.62 194 LEU A N 1
ATOM 1523 C CA . LEU A 1 194 ? 9.853 0.781 9.002 1.00 93.62 194 LEU A CA 1
ATOM 1524 C C . LEU A 1 194 ? 9.039 1.654 9.967 1.00 93.62 194 LEU A C 1
ATOM 1526 O O . LEU A 1 194 ? 7.860 1.894 9.737 1.00 93.62 194 LEU A O 1
ATOM 1530 N N . ASP A 1 195 ? 9.680 2.185 11.006 1.00 90.88 195 ASP A N 1
ATOM 1531 C CA . ASP A 1 195 ? 9.088 3.079 12.009 1.00 90.88 195 ASP A CA 1
ATOM 1532 C C . ASP A 1 195 ? 8.564 4.399 11.414 1.00 90.88 195 ASP A C 1
ATOM 1534 O O . ASP A 1 195 ? 7.648 5.016 11.962 1.00 90.88 195 ASP A O 1
ATOM 1538 N N . ARG A 1 196 ? 9.097 4.803 10.254 1.00 91.00 196 ARG A N 1
ATOM 1539 C CA . ARG A 1 196 ? 8.711 6.009 9.506 1.00 91.00 196 ARG A CA 1
ATOM 1540 C C . ARG A 1 196 ? 7.731 5.744 8.368 1.00 91.00 196 ARG A C 1
ATOM 1542 O O . ARG A 1 196 ? 7.541 6.629 7.539 1.00 91.00 196 ARG A O 1
ATOM 1549 N N . LEU A 1 197 ? 7.128 4.560 8.314 1.00 94.31 197 LEU A N 1
ATOM 1550 C CA . LEU A 1 197 ? 6.040 4.251 7.393 1.00 94.31 197 LEU A CA 1
ATOM 1551 C C . LEU A 1 197 ? 4.704 4.569 8.094 1.00 94.31 197 LEU A C 1
ATOM 1553 O O . LEU A 1 197 ? 4.241 3.751 8.896 1.00 94.31 197 LEU A O 1
ATOM 1557 N N . PRO A 1 198 ? 4.104 5.761 7.891 1.00 93.81 198 PRO A N 1
ATOM 1558 C CA . PRO A 1 198 ? 2.771 6.036 8.405 1.00 93.81 198 PRO A CA 1
ATOM 1559 C C . PRO A 1 198 ? 1.764 5.188 7.633 1.00 93.81 198 PRO A C 1
ATOM 1561 O O . PRO A 1 198 ? 1.879 5.053 6.419 1.00 93.81 198 PRO A O 1
ATOM 1564 N N . VAL A 1 199 ? 0.770 4.645 8.327 1.00 95.88 199 VAL A N 1
ATOM 1565 C CA . VAL A 1 199 ? -0.329 3.908 7.700 1.00 95.88 199 VAL A CA 1
ATOM 1566 C C . VAL A 1 199 ? -1.626 4.598 8.064 1.00 95.88 199 VAL A C 1
ATOM 1568 O O . VAL A 1 199 ? -1.927 4.770 9.244 1.00 95.88 199 VAL A O 1
ATOM 1571 N N . GLN A 1 200 ? -2.373 5.016 7.052 1.00 94.81 200 GLN A N 1
ATOM 1572 C CA . GLN A 1 200 ? -3.617 5.750 7.220 1.00 94.81 200 GLN A CA 1
ATOM 1573 C C . GLN A 1 200 ? -4.781 4.899 6.705 1.00 94.81 200 GLN A C 1
ATOM 1575 O O . GLN A 1 200 ? -4.777 4.552 5.521 1.00 94.81 200 GLN A O 1
ATOM 1580 N N . PRO A 1 201 ? -5.751 4.529 7.562 1.00 95.44 201 PRO A N 1
ATOM 1581 C CA . PRO A 1 201 ? -7.042 4.053 7.090 1.00 95.44 201 PRO A CA 1
ATOM 1582 C C . PRO A 1 201 ? -7.809 5.175 6.412 1.00 95.44 201 PRO A C 1
ATOM 1584 O O . PRO A 1 201 ? -7.686 6.345 6.777 1.00 95.44 201 PRO A O 1
ATOM 1587 N N . LEU A 1 202 ? -8.655 4.785 5.475 1.00 96.12 202 LEU A N 1
ATOM 1588 C CA . LEU A 1 202 ? -9.711 5.611 4.939 1.00 96.12 202 LEU A CA 1
ATOM 1589 C C . LEU A 1 202 ? -10.924 4.725 4.670 1.00 96.12 202 LEU A C 1
ATOM 1591 O O . LEU A 1 202 ? -10.832 3.727 3.955 1.00 96.12 202 LEU A O 1
ATOM 1595 N N . HIS A 1 203 ? -12.059 5.074 5.262 1.00 95.44 203 HIS A N 1
ATOM 1596 C CA . HIS A 1 203 ? -13.294 4.314 5.088 1.00 95.44 203 HIS A CA 1
ATOM 1597 C C . HIS A 1 203 ? -13.745 4.355 3.624 1.00 95.44 203 HIS A C 1
ATOM 1599 O O . HIS A 1 203 ? -13.834 5.431 3.037 1.00 95.44 203 HIS A O 1
ATOM 1605 N N . LEU A 1 204 ? -14.073 3.204 3.037 1.00 94.75 204 LEU A N 1
ATOM 1606 C CA . LEU A 1 204 ? -14.642 3.138 1.687 1.00 94.75 204 LEU A CA 1
ATOM 1607 C C . LEU A 1 204 ? -16.159 3.343 1.742 1.00 94.75 204 LEU A C 1
ATOM 1609 O O . LEU A 1 204 ? -16.945 2.463 1.404 1.00 94.75 204 LEU A O 1
ATOM 1613 N N . GLU A 1 205 ? -16.565 4.515 2.221 1.00 89.56 205 GLU A N 1
ATOM 1614 C CA . GLU A 1 205 ? -17.961 4.908 2.405 1.00 89.56 205 GLU A CA 1
ATOM 1615 C C . GLU A 1 205 ? -18.182 6.374 2.027 1.00 89.56 205 GLU A C 1
ATOM 1617 O O . GLU A 1 205 ? -17.250 7.175 2.000 1.00 89.56 205 GLU A O 1
ATOM 1622 N N . GLY A 1 206 ? -19.448 6.738 1.818 1.00 88.12 206 GLY A N 1
ATOM 1623 C CA . GLY A 1 206 ? -19.834 8.096 1.450 1.00 88.12 206 GLY A CA 1
ATOM 1624 C C . GLY A 1 206 ? -19.640 8.385 -0.037 1.00 88.12 206 GLY A C 1
ATOM 1625 O O . GLY A 1 206 ? -19.296 7.503 -0.827 1.00 88.12 206 GLY A O 1
ATOM 1626 N N . GLY A 1 207 ? -19.910 9.632 -0.424 1.00 92.25 207 GLY A N 1
ATOM 1627 C CA . GLY A 1 207 ? -19.737 10.087 -1.809 1.00 92.25 207 GLY A CA 1
ATOM 1628 C C . GLY A 1 207 ? -18.338 10.634 -2.106 1.00 92.25 207 GLY A C 1
ATOM 1629 O O . GLY A 1 207 ? -17.891 10.601 -3.256 1.00 92.25 207 GLY A O 1
ATOM 1630 N N . THR A 1 208 ? -17.642 11.129 -1.077 1.00 96.12 208 THR A N 1
ATOM 1631 C CA . THR A 1 208 ? -16.403 11.904 -1.227 1.00 96.12 208 THR A CA 1
ATOM 1632 C C . THR A 1 208 ? -15.276 11.441 -0.305 1.00 96.12 208 THR A C 1
ATOM 1634 O O . THR A 1 208 ? -15.515 10.833 0.741 1.00 96.12 208 THR A O 1
ATOM 1637 N N . VAL A 1 209 ? -14.027 11.739 -0.682 1.00 96.19 209 VAL A N 1
ATOM 1638 C CA . VAL A 1 209 ? -12.836 11.474 0.148 1.00 96.19 209 VAL A CA 1
ATOM 1639 C C . VAL A 1 209 ? -12.910 12.275 1.442 1.00 96.19 209 VAL A C 1
ATOM 1641 O O . VAL A 1 209 ? -12.568 11.751 2.500 1.00 96.19 209 VAL A O 1
ATOM 1644 N N . THR A 1 210 ? -13.420 13.506 1.389 1.00 95.31 210 THR A N 1
ATOM 1645 C CA . THR A 1 210 ? -13.646 14.335 2.583 1.00 95.31 210 THR A CA 1
ATOM 1646 C C . THR A 1 210 ? -14.651 13.711 3.550 1.00 95.31 210 THR A C 1
ATOM 1648 O O . THR A 1 210 ? -14.397 13.673 4.756 1.00 95.31 210 THR A O 1
ATOM 1651 N N . GLU A 1 211 ? -15.775 13.183 3.056 1.00 94.69 211 GLU A N 1
ATOM 1652 C CA . GLU A 1 211 ? -16.770 12.517 3.905 1.00 94.69 211 GLU A CA 1
ATOM 1653 C C . GLU A 1 211 ? -16.186 11.256 4.555 1.00 94.69 211 GLU A C 1
ATOM 1655 O O . GLU A 1 211 ? -16.293 11.072 5.772 1.00 94.69 211 GLU A O 1
ATOM 1660 N N . ALA A 1 212 ? -15.509 10.424 3.764 1.00 95.69 212 ALA A N 1
ATOM 1661 C CA . ALA A 1 212 ? -14.810 9.241 4.251 1.00 95.69 212 ALA A CA 1
ATOM 1662 C C . ALA A 1 212 ? -13.747 9.577 5.305 1.00 95.69 212 ALA A C 1
ATOM 1664 O O . ALA A 1 212 ? -13.660 8.915 6.343 1.00 95.69 212 ALA A O 1
ATOM 1665 N N . ALA A 1 213 ? -12.954 10.626 5.072 1.00 96.12 213 ALA A N 1
ATOM 1666 C CA . ALA A 1 213 ? -11.943 11.096 6.010 1.00 96.12 213 ALA A CA 1
ATOM 1667 C C . ALA A 1 213 ? -12.585 11.555 7.321 1.00 96.12 213 ALA A C 1
ATOM 1669 O O . ALA A 1 213 ? -12.118 11.167 8.391 1.00 96.12 213 ALA A O 1
ATOM 1670 N N . ARG A 1 214 ? -13.700 12.293 7.259 1.00 95.31 214 ARG A N 1
ATOM 1671 C CA . ARG A 1 214 ? -14.443 12.722 8.452 1.00 95.31 214 ARG A CA 1
ATOM 1672 C C . ARG A 1 214 ? -14.943 11.527 9.258 1.00 95.31 214 ARG A C 1
ATOM 1674 O O . ARG A 1 214 ? -14.714 11.473 10.463 1.00 95.31 214 ARG A O 1
ATOM 1681 N N . ARG A 1 215 ? -15.552 10.532 8.603 1.00 93.56 215 ARG A N 1
ATOM 1682 C CA . ARG A 1 215 ? -15.984 9.282 9.261 1.00 93.56 215 ARG A CA 1
ATOM 1683 C C . ARG A 1 215 ? -14.814 8.526 9.891 1.00 93.56 215 ARG A C 1
ATOM 1685 O O . ARG A 1 215 ? -14.952 7.994 10.988 1.00 93.56 215 ARG A O 1
ATOM 1692 N N . THR A 1 216 ? -13.665 8.517 9.219 1.00 93.88 216 THR A N 1
ATOM 1693 C CA . THR A 1 216 ? -12.443 7.879 9.726 1.00 93.88 216 THR A CA 1
ATOM 1694 C C . THR A 1 216 ? -11.937 8.575 10.989 1.00 93.88 216 THR A C 1
ATOM 1696 O O . THR A 1 216 ? -11.688 7.913 11.993 1.00 93.88 216 THR A O 1
ATOM 1699 N N . VAL A 1 217 ? -11.841 9.909 10.980 1.00 93.88 217 VAL A N 1
ATOM 1700 C CA . VAL A 1 217 ? -11.421 10.699 12.152 1.00 93.88 217 VAL A CA 1
ATOM 1701 C C . VAL A 1 217 ? -12.361 10.464 13.331 1.00 93.88 217 VAL A C 1
ATOM 1703 O O . VAL A 1 217 ? -11.891 10.217 14.439 1.00 93.88 217 VAL A O 1
ATOM 1706 N N . LEU A 1 218 ? -13.673 10.473 13.087 1.00 92.69 218 LEU A N 1
ATOM 1707 C CA . LEU A 1 218 ? -14.679 10.227 14.120 1.00 92.69 218 LEU A CA 1
ATOM 1708 C C . LEU A 1 218 ? -14.571 8.820 14.723 1.00 92.69 218 LEU A C 1
ATOM 1710 O O . LEU A 1 218 ? -14.636 8.686 15.941 1.00 92.69 218 LEU A O 1
ATOM 1714 N N . SER A 1 219 ? -14.364 7.781 13.905 1.00 89.88 219 SER A N 1
ATOM 1715 C CA . SER A 1 219 ? -14.167 6.406 14.398 1.00 89.88 219 SER A CA 1
ATOM 1716 C C . SER A 1 219 ? -12.890 6.285 15.236 1.00 89.88 219 SER A C 1
ATOM 1718 O O . SER A 1 219 ? -12.919 5.719 16.331 1.00 89.88 219 SER A O 1
ATOM 1720 N N . VAL A 1 220 ? -11.784 6.895 14.792 1.00 88.25 220 VAL A N 1
ATOM 1721 C CA . VAL A 1 220 ? -10.529 6.921 15.561 1.00 88.25 220 VAL A CA 1
ATOM 1722 C C . VAL A 1 220 ? -10.716 7.645 16.895 1.00 88.25 220 VAL A C 1
ATOM 1724 O O . VAL A 1 220 ? -10.289 7.128 17.928 1.00 88.25 220 VAL A O 1
ATOM 1727 N N . GLN A 1 221 ? -11.378 8.804 16.895 1.00 87.81 221 GLN A N 1
ATOM 1728 C CA . GLN A 1 221 ? -11.659 9.555 18.117 1.00 87.81 221 GLN A CA 1
ATOM 1729 C C . GLN A 1 221 ? -12.555 8.759 19.071 1.00 87.81 221 GLN A C 1
ATOM 1731 O O . GLN A 1 221 ? -12.207 8.626 20.239 1.00 87.81 221 GLN A O 1
ATOM 1736 N N . ALA A 1 222 ? -13.638 8.153 18.579 1.00 86.62 222 ALA A N 1
ATOM 1737 C CA . ALA A 1 222 ? -14.522 7.316 19.389 1.00 86.62 222 ALA A CA 1
ATOM 1738 C C . ALA A 1 222 ? -13.790 6.103 19.994 1.00 86.62 222 ALA A C 1
ATOM 1740 O O . ALA A 1 222 ? -14.0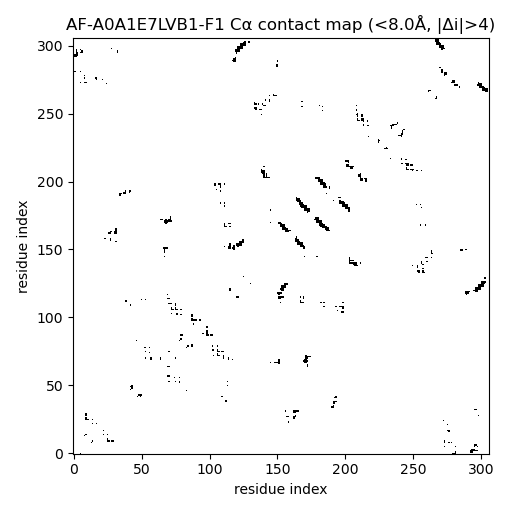32 5.726 21.144 1.00 86.62 222 ALA A O 1
ATOM 1741 N N . GLY A 1 223 ? -12.862 5.500 19.242 1.00 83.44 223 GLY A N 1
ATOM 1742 C CA . GLY A 1 223 ? -12.009 4.419 19.732 1.00 83.44 223 GLY A CA 1
ATOM 1743 C C . GLY A 1 223 ? -11.066 4.864 20.853 1.00 83.44 223 GLY A C 1
ATOM 1744 O O . GLY A 1 223 ? -10.918 4.147 21.845 1.00 83.44 223 GLY A O 1
ATOM 1745 N N . LEU A 1 224 ? -10.465 6.051 20.721 1.00 83.31 224 LEU A N 1
ATOM 1746 C CA . LEU A 1 224 ? -9.624 6.654 21.761 1.00 83.31 224 LEU A CA 1
ATOM 1747 C C . LEU A 1 224 ? -10.436 7.007 23.007 1.00 83.31 224 LEU A C 1
ATOM 1749 O O . LEU A 1 224 ? -10.017 6.671 24.111 1.00 83.31 224 LEU A O 1
ATOM 1753 N N . ASP A 1 225 ? -11.606 7.610 22.825 1.00 84.44 225 ASP A N 1
ATOM 1754 C CA . ASP A 1 225 ? -12.520 7.978 23.904 1.00 84.44 225 ASP A CA 1
ATOM 1755 C C . ASP A 1 225 ? -12.956 6.751 24.710 1.00 84.44 225 ASP A C 1
ATOM 1757 O O . ASP A 1 225 ? -12.802 6.703 25.931 1.00 84.44 225 ASP A O 1
ATOM 1761 N N . THR A 1 226 ? -13.357 5.686 24.011 1.00 83.38 226 THR A N 1
ATOM 1762 C CA . THR A 1 226 ? -13.688 4.398 24.638 1.00 83.38 226 THR A CA 1
ATOM 1763 C C . THR A 1 226 ? -12.510 3.842 25.444 1.00 83.38 226 THR A C 1
ATOM 1765 O O . THR A 1 226 ? -12.697 3.340 26.550 1.00 83.38 226 THR A O 1
ATOM 1768 N N . ALA A 1 227 ? -11.287 3.918 24.909 1.00 79.38 227 ALA A N 1
ATOM 1769 C CA . ALA A 1 227 ? -10.091 3.416 25.588 1.00 79.38 227 ALA A CA 1
ATOM 1770 C C . ALA A 1 227 ? -9.689 4.266 26.807 1.00 79.38 227 ALA A C 1
ATOM 1772 O O . ALA A 1 227 ? -9.094 3.742 27.750 1.00 79.38 227 ALA A O 1
ATOM 1773 N N . LEU A 1 228 ? -10.007 5.560 26.785 1.00 81.31 228 LEU A N 1
ATOM 1774 C CA . LEU A 1 228 ? -9.752 6.506 27.870 1.00 81.31 228 LEU A CA 1
ATOM 1775 C C . LEU A 1 228 ? -10.885 6.561 28.903 1.00 81.31 228 LEU A C 1
ATOM 1777 O O . LEU A 1 228 ? -10.701 7.155 29.965 1.00 81.31 228 LEU A O 1
ATOM 1781 N N . GLY A 1 229 ? -12.037 5.948 28.614 1.00 82.56 229 GLY A N 1
ATOM 1782 C CA . GLY A 1 229 ? -13.244 6.100 29.425 1.00 82.56 229 GLY A CA 1
ATOM 1783 C C . GLY A 1 229 ? -13.790 7.530 29.392 1.00 82.56 229 GLY A C 1
ATOM 1784 O O . GLY A 1 229 ? -14.419 7.968 30.355 1.00 82.56 229 GLY A O 1
ATOM 1785 N N . THR A 1 230 ? -13.508 8.271 28.320 1.00 84.25 230 THR A N 1
ATOM 1786 C CA . THR A 1 230 ? -14.056 9.604 28.070 1.00 84.25 230 THR A CA 1
ATOM 1787 C C . THR A 1 230 ? -15.244 9.489 27.126 1.00 84.25 230 THR A C 1
ATOM 1789 O O . THR A 1 230 ? -15.236 8.699 26.191 1.00 84.25 230 THR A O 1
ATOM 1792 N N . GLU A 1 231 ? -16.281 10.288 27.358 1.00 77.44 231 GLU A N 1
ATOM 1793 C CA . GLU A 1 231 ? -17.385 10.458 26.413 1.00 77.44 231 GLU A CA 1
ATOM 1794 C C . GLU A 1 231 ? -17.370 11.914 25.959 1.00 77.44 231 GLU A C 1
ATOM 1796 O O . GLU A 1 231 ? -17.938 12.791 26.613 1.00 77.44 231 GLU A O 1
ATOM 1801 N N . THR A 1 232 ? -16.651 12.197 24.869 1.00 79.12 232 THR A N 1
ATOM 1802 C CA . THR A 1 232 ? -16.703 13.518 24.239 1.00 79.12 232 THR A CA 1
ATOM 1803 C C . THR A 1 232 ? -17.617 13.461 23.027 1.00 79.12 232 THR A C 1
ATOM 1805 O O . THR A 1 232 ? -17.535 12.548 22.211 1.00 79.12 232 THR A O 1
ATOM 1808 N N . LEU A 1 233 ? -18.529 14.428 22.909 1.00 82.00 233 LEU A N 1
ATOM 1809 C CA . LEU A 1 233 ? -19.265 14.627 21.667 1.00 82.00 233 LEU A CA 1
ATOM 1810 C C . LEU A 1 233 ? -18.355 15.418 20.719 1.00 82.00 233 LEU A C 1
ATOM 1812 O O . LEU A 1 233 ? -18.062 16.580 21.015 1.00 82.00 233 LEU A O 1
ATOM 1816 N N . PRO A 1 234 ? -17.871 14.820 19.617 1.00 83.50 234 PRO A N 1
ATOM 1817 C CA . PRO A 1 234 ? -17.004 15.527 18.689 1.00 83.50 234 PRO A CA 1
ATOM 1818 C C . PRO A 1 234 ? -17.775 16.656 18.003 1.00 83.50 234 PRO A C 1
ATOM 1820 O O . PRO A 1 234 ? -18.873 16.447 17.487 1.00 83.50 234 PRO A O 1
ATOM 1823 N N . ASP A 1 235 ? -17.186 17.851 17.961 1.00 86.00 235 ASP A N 1
ATOM 1824 C CA . ASP A 1 235 ? -17.717 18.943 17.149 1.00 86.00 235 ASP A CA 1
ATOM 1825 C C . ASP A 1 235 ? -17.492 18.629 15.664 1.00 86.00 235 ASP A C 1
ATOM 1827 O O . ASP A 1 235 ? -16.356 18.521 15.198 1.00 86.00 235 ASP A O 1
ATOM 1831 N N . ILE A 1 236 ? -18.585 18.470 14.921 1.00 88.31 236 ILE A N 1
ATOM 1832 C CA . ILE A 1 236 ? -18.592 18.157 13.484 1.00 88.31 236 ILE A CA 1
ATOM 1833 C C . ILE A 1 236 ? -18.940 19.369 12.613 1.00 88.31 236 ILE A C 1
ATOM 1835 O O . ILE A 1 236 ? -19.177 19.216 11.411 1.00 88.31 236 ILE A O 1
ATOM 1839 N N . SER A 1 237 ? -19.014 20.556 13.214 1.00 88.19 237 SER A N 1
ATOM 1840 C CA . SER A 1 237 ? -19.307 21.800 12.507 1.00 88.19 237 SER A CA 1
ATOM 1841 C C . SER A 1 237 ? -18.186 22.143 11.514 1.00 88.19 237 SER A C 1
ATOM 1843 O O . SER A 1 237 ? -17.027 21.802 11.756 1.00 88.19 237 SER A O 1
ATOM 1845 N N . PRO A 1 238 ? -18.486 22.836 10.400 1.00 89.31 238 PRO A N 1
ATOM 1846 C CA . PRO A 1 238 ? -17.450 23.329 9.495 1.00 89.31 238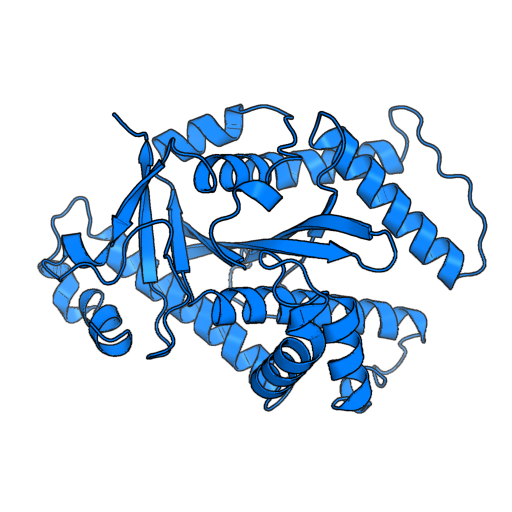 PRO A CA 1
ATOM 1847 C C . PRO A 1 238 ? -16.403 24.168 10.239 1.00 89.31 238 PRO A C 1
ATOM 1849 O O . PRO A 1 238 ? -16.764 25.058 11.011 1.00 89.31 238 PRO A O 1
ATOM 1852 N N . GLY A 1 239 ? -15.119 23.890 10.003 1.00 89.25 239 GLY A N 1
ATOM 1853 C CA . GLY A 1 239 ? -14.009 24.551 10.705 1.00 89.25 239 GLY A CA 1
ATOM 1854 C C . GLY A 1 239 ? -13.725 24.031 12.120 1.00 89.25 239 GLY A C 1
ATOM 1855 O O . GLY A 1 239 ? -12.889 24.601 12.815 1.00 89.25 239 GLY A O 1
ATOM 1856 N N . SER A 1 240 ? -14.385 22.958 12.569 1.00 92.69 240 SER A N 1
ATOM 1857 C CA . SER A 1 240 ? -13.976 22.261 13.790 1.00 92.69 240 SER A CA 1
ATOM 1858 C C . SER A 1 240 ? -12.645 21.522 13.591 1.00 92.69 240 SER A C 1
ATOM 1860 O O . SER A 1 240 ? -12.238 21.225 12.467 1.00 92.69 240 SER A O 1
ATOM 1862 N N . ALA A 1 241 ? -11.992 21.118 14.685 1.00 90.62 241 ALA A N 1
ATOM 1863 C CA . ALA A 1 241 ? -10.763 20.321 14.616 1.00 90.62 241 ALA A CA 1
ATOM 1864 C C . ALA A 1 241 ? -10.951 18.991 13.853 1.00 90.62 241 ALA A C 1
ATOM 1866 O O . ALA A 1 241 ? -10.033 18.522 13.173 1.00 90.62 241 ALA A O 1
ATOM 1867 N N . VAL A 1 242 ? -12.144 18.387 13.940 1.00 92.00 242 VAL A N 1
ATOM 1868 C CA . VAL A 1 242 ? -12.499 17.177 13.182 1.00 92.00 242 VAL A CA 1
ATOM 1869 C C . VAL A 1 242 ? -12.576 17.491 11.692 1.00 92.00 242 VAL A C 1
ATOM 1871 O O . VAL A 1 242 ? -12.023 16.743 10.886 1.00 92.00 242 VAL A O 1
ATOM 1874 N N . ASP A 1 243 ? -13.237 18.590 11.324 1.00 92.81 243 ASP A N 1
ATOM 1875 C CA . ASP A 1 243 ? -13.376 19.009 9.930 1.00 92.81 243 ASP A CA 1
ATOM 1876 C C . ASP A 1 243 ? -12.020 19.369 9.307 1.00 92.81 243 ASP A C 1
ATOM 1878 O O . ASP A 1 243 ? -11.675 18.852 8.245 1.00 92.81 243 ASP A O 1
ATOM 1882 N N . GLU A 1 244 ? -11.197 20.157 10.001 1.00 95.06 244 GLU A N 1
ATOM 1883 C CA . GLU A 1 244 ? -9.842 20.506 9.559 1.00 95.06 244 GLU A CA 1
ATOM 1884 C C . GLU A 1 244 ? -8.966 19.257 9.375 1.00 95.06 244 GLU A C 1
ATOM 1886 O O . GLU A 1 244 ? -8.298 19.090 8.348 1.00 95.06 244 GLU A O 1
ATOM 1891 N N . THR A 1 245 ? -9.006 18.328 10.336 1.00 94.31 245 THR A N 1
ATOM 1892 C CA . THR A 1 245 ? -8.258 17.066 10.245 1.00 94.31 245 THR A CA 1
ATOM 1893 C C . THR A 1 245 ? -8.735 16.227 9.060 1.00 94.31 245 THR A C 1
ATOM 1895 O O . THR A 1 245 ? -7.911 15.692 8.310 1.00 94.31 245 THR A O 1
ATOM 1898 N N . ALA A 1 246 ? -10.050 16.139 8.847 1.00 94.75 246 ALA A N 1
ATOM 1899 C CA . ALA A 1 246 ? -10.637 15.421 7.722 1.00 94.75 246 ALA A CA 1
ATOM 1900 C C . ALA A 1 246 ? -10.212 16.025 6.376 1.00 94.75 246 ALA A C 1
ATOM 1902 O O . ALA A 1 246 ? -9.798 15.282 5.487 1.00 94.75 246 ALA A O 1
ATOM 1903 N N . GLN A 1 247 ? -10.229 17.353 6.237 1.00 95.25 247 GLN A N 1
ATOM 1904 C CA . GLN A 1 247 ? -9.776 18.045 5.025 1.00 95.25 247 GLN A CA 1
ATOM 1905 C C . GLN A 1 247 ? -8.291 17.790 4.738 1.00 95.25 247 GLN A C 1
ATOM 1907 O O . GLN A 1 247 ? -7.910 17.542 3.589 1.00 95.25 247 GLN A O 1
ATOM 1912 N N . VAL A 1 248 ? -7.441 17.792 5.771 1.00 95.06 248 VAL A N 1
ATOM 1913 C CA . VAL A 1 248 ? -6.011 17.477 5.631 1.00 95.06 248 VAL A CA 1
ATOM 1914 C C . VAL A 1 248 ? -5.806 16.028 5.185 1.00 95.06 248 VAL A C 1
ATOM 1916 O O . VAL A 1 248 ? -4.998 15.778 4.286 1.00 95.06 248 VAL A O 1
ATOM 1919 N N . ILE A 1 249 ? -6.520 15.073 5.786 1.00 94.56 249 ILE A N 1
ATOM 1920 C CA . ILE A 1 249 ? -6.457 13.653 5.405 1.00 94.56 249 ILE A CA 1
ATOM 1921 C C . ILE A 1 249 ? -6.953 13.463 3.972 1.00 94.56 249 ILE A C 1
ATOM 1923 O O . ILE A 1 249 ? -6.275 12.804 3.184 1.00 94.56 249 ILE A O 1
ATOM 1927 N N . ALA A 1 250 ? -8.085 14.065 3.614 1.00 95.06 250 ALA A N 1
ATOM 1928 C CA . ALA A 1 250 ? -8.657 13.969 2.279 1.00 95.06 250 ALA A CA 1
ATOM 1929 C C . ALA A 1 250 ? -7.714 14.551 1.225 1.00 95.06 250 ALA A C 1
ATOM 1931 O O . ALA A 1 250 ? -7.381 13.871 0.260 1.00 95.06 250 ALA A O 1
ATOM 1932 N N . THR A 1 251 ? -7.174 15.749 1.458 1.00 94.25 251 THR A N 1
ATOM 1933 C CA . THR A 1 251 ? -6.218 16.393 0.542 1.00 94.25 251 THR A CA 1
ATOM 1934 C C . THR A 1 251 ? -4.962 15.545 0.344 1.00 94.25 251 THR A C 1
ATOM 1936 O O . THR A 1 251 ? -4.495 15.375 -0.782 1.00 94.25 251 THR A O 1
ATOM 1939 N N . LYS A 1 252 ? -4.414 14.978 1.427 1.00 92.75 252 LYS A N 1
ATOM 1940 C CA . LYS A 1 252 ? -3.219 14.120 1.362 1.00 92.75 252 LYS A CA 1
ATOM 1941 C C . LYS A 1 252 ? -3.473 12.805 0.624 1.00 92.75 252 LYS A C 1
ATOM 1943 O O . LYS A 1 252 ? -2.560 12.298 -0.026 1.00 92.75 252 LYS A O 1
ATOM 1948 N N . ASN A 1 253 ? -4.686 12.261 0.722 1.00 94.44 253 ASN A N 1
ATOM 1949 C CA . ASN A 1 253 ? -5.016 10.931 0.211 1.00 94.44 253 ASN A CA 1
ATOM 1950 C C . ASN A 1 253 ? -5.795 10.927 -1.107 1.00 94.44 253 ASN A C 1
ATOM 1952 O O . ASN A 1 253 ? -5.862 9.877 -1.738 1.00 94.44 253 ASN A O 1
ATOM 1956 N N . ALA A 1 254 ? -6.309 12.067 -1.574 1.00 94.81 254 ALA A N 1
ATOM 1957 C CA . ALA A 1 254 ? -7.110 12.159 -2.797 1.00 94.81 254 ALA A CA 1
ATOM 1958 C C . ALA A 1 254 ? -6.403 11.542 -4.014 1.00 94.81 254 ALA A C 1
ATOM 1960 O O . ALA A 1 254 ? -7.002 10.760 -4.748 1.00 94.81 254 ALA A O 1
ATOM 1961 N N . PHE A 1 255 ? -5.103 11.813 -4.184 1.00 95.19 255 PHE A N 1
ATOM 1962 C CA . PHE A 1 255 ? -4.315 11.198 -5.254 1.00 95.19 255 PHE A CA 1
ATOM 1963 C C . PHE A 1 255 ? -4.266 9.669 -5.136 1.00 95.19 255 PHE A C 1
ATOM 1965 O O . PHE A 1 255 ? -4.448 8.975 -6.130 1.00 95.19 255 PHE A O 1
ATOM 1972 N N . TRP A 1 256 ? -4.030 9.141 -3.935 1.00 96.31 256 TRP A N 1
ATOM 1973 C CA . TRP A 1 256 ? -3.922 7.700 -3.709 1.00 96.31 256 TRP A CA 1
ATOM 1974 C C . TRP A 1 256 ? -5.258 6.986 -3.893 1.00 96.31 256 TRP A C 1
ATOM 1976 O O . TRP A 1 256 ? -5.285 5.891 -4.446 1.00 96.31 256 TRP A O 1
ATOM 1986 N N . VAL A 1 257 ? -6.360 7.625 -3.499 1.00 97.12 257 VAL A N 1
ATOM 1987 C CA . VAL A 1 257 ? -7.721 7.131 -3.741 1.00 97.12 257 VAL A CA 1
ATOM 1988 C C . VAL A 1 257 ? -8.022 7.092 -5.238 1.00 97.12 257 VAL A C 1
ATOM 1990 O O . VAL A 1 257 ? -8.451 6.058 -5.746 1.00 97.12 257 VAL A O 1
ATOM 1993 N N . ALA A 1 258 ? -7.731 8.173 -5.966 1.00 97.06 258 ALA A N 1
ATOM 1994 C CA . ALA A 1 258 ? -7.911 8.222 -7.416 1.00 97.06 258 ALA A CA 1
ATOM 1995 C C . ALA A 1 258 ? -7.021 7.198 -8.142 1.00 97.06 258 ALA A C 1
ATOM 1997 O O . ALA A 1 258 ? -7.464 6.543 -9.082 1.00 97.06 258 ALA A O 1
ATOM 1998 N N . ALA A 1 259 ? -5.774 7.026 -7.693 1.00 96.62 259 ALA A N 1
ATOM 1999 C CA . ALA A 1 259 ? -4.865 6.015 -8.219 1.00 96.62 259 ALA A CA 1
ATOM 2000 C C . ALA A 1 259 ? -5.381 4.595 -7.963 1.00 96.62 259 ALA A C 1
ATOM 2002 O O . ALA A 1 259 ? -5.325 3.768 -8.869 1.00 96.62 259 ALA A O 1
ATOM 2003 N N . ALA A 1 260 ? -5.912 4.319 -6.769 1.00 96.81 260 ALA A N 1
ATOM 2004 C CA . ALA A 1 260 ? -6.518 3.034 -6.445 1.00 96.81 260 ALA A CA 1
ATOM 2005 C C . ALA A 1 260 ? -7.724 2.742 -7.354 1.00 96.81 260 ALA A C 1
ATOM 2007 O O . ALA A 1 260 ? -7.770 1.687 -7.984 1.00 96.81 260 ALA A O 1
ATOM 2008 N N . ASP A 1 261 ? -8.648 3.697 -7.491 1.00 96.69 261 ASP A N 1
ATOM 2009 C CA . ASP A 1 261 ? -9.814 3.562 -8.372 1.00 96.69 261 ASP A CA 1
ATOM 2010 C C . ASP A 1 261 ? -9.411 3.290 -9.827 1.00 96.69 261 ASP A C 1
ATOM 2012 O O . ASP A 1 261 ? -9.912 2.361 -10.465 1.00 96.69 261 ASP A O 1
ATOM 2016 N N . TRP A 1 262 ? -8.449 4.067 -10.335 1.00 95.94 262 TRP A N 1
ATOM 2017 C CA . TRP A 1 262 ? -7.956 3.939 -11.700 1.00 95.94 262 TRP A CA 1
ATOM 2018 C C . TRP A 1 262 ? -7.256 2.599 -11.940 1.00 95.94 262 TRP A C 1
ATOM 2020 O O . TRP A 1 262 ? -7.556 1.935 -12.930 1.00 95.94 262 TRP A O 1
ATOM 2030 N N . LEU A 1 263 ? -6.382 2.160 -11.030 1.00 95.56 263 LEU A N 1
ATOM 2031 C CA . LEU A 1 263 ? -5.679 0.875 -11.136 1.00 95.56 263 LEU A CA 1
ATOM 2032 C C . LEU A 1 263 ? -6.611 -0.339 -11.036 1.00 95.56 263 LEU A C 1
ATOM 2034 O O . LEU A 1 263 ? -6.279 -1.395 -11.571 1.00 95.56 263 LEU A O 1
ATOM 2038 N N . ALA A 1 264 ? -7.755 -0.187 -10.369 1.00 94.69 264 ALA A N 1
ATOM 2039 C CA . ALA A 1 264 ? -8.802 -1.201 -10.268 1.00 94.69 264 ALA A CA 1
ATOM 2040 C C . ALA A 1 264 ? -9.870 -1.089 -11.375 1.00 94.69 264 ALA A C 1
ATOM 2042 O O . ALA A 1 264 ? -10.877 -1.793 -11.338 1.00 94.69 264 ALA A O 1
ATOM 2043 N N . SER A 1 265 ? -9.719 -0.167 -12.327 1.00 93.50 265 SER A N 1
ATOM 2044 C CA . SER A 1 265 ? -10.632 -0.022 -13.469 1.00 93.50 265 SER A CA 1
ATOM 2045 C C . SER A 1 265 ? -10.095 -0.738 -14.714 1.00 93.50 265 SER A C 1
ATOM 2047 O O . SER A 1 265 ? -9.000 -1.295 -14.704 1.00 93.50 265 SER A O 1
ATOM 2049 N N . ASP A 1 266 ? -10.858 -0.701 -15.801 1.00 90.62 266 ASP A N 1
ATOM 2050 C CA . ASP A 1 266 ? -10.465 -1.144 -17.146 1.00 90.62 266 ASP A CA 1
ATOM 2051 C C . ASP A 1 266 ? -9.706 -0.065 -17.948 1.00 90.62 266 ASP A C 1
ATOM 2053 O O . ASP A 1 266 ? -9.206 -0.319 -19.043 1.00 90.62 266 ASP A O 1
ATOM 2057 N N . ARG A 1 267 ? -9.581 1.147 -17.393 1.00 90.88 267 ARG A N 1
ATOM 2058 C CA . ARG A 1 267 ? -8.896 2.292 -18.009 1.00 90.88 267 ARG A CA 1
ATOM 2059 C C . ARG A 1 267 ? -7.375 2.148 -18.188 1.00 90.88 267 ARG A C 1
ATOM 2061 O O . ARG A 1 267 ? -6.864 2.741 -19.145 1.00 90.88 267 ARG A O 1
ATOM 2068 N N . PRO A 1 268 ? -6.606 1.506 -17.284 1.00 92.50 268 PRO A N 1
ATOM 2069 C CA . PRO A 1 268 ? -5.163 1.437 -17.425 1.00 92.50 268 PRO A CA 1
ATOM 2070 C C . PRO A 1 268 ? -4.777 0.388 -18.467 1.00 92.50 268 PRO A C 1
ATOM 2072 O O . PRO A 1 268 ? -5.131 -0.783 -18.359 1.00 92.50 268 PRO A O 1
ATOM 2075 N N . ARG A 1 269 ? -3.950 0.785 -19.435 1.00 91.88 269 ARG A N 1
ATOM 2076 C CA . ARG A 1 269 ? -3.154 -0.161 -20.214 1.00 91.88 269 ARG A CA 1
ATOM 2077 C C . ARG A 1 269 ? -1.841 -0.388 -19.487 1.00 91.88 269 ARG A C 1
ATOM 2079 O O . ARG A 1 269 ? -1.019 0.521 -19.357 1.00 91.88 269 ARG A O 1
ATOM 2086 N N . THR A 1 270 ? -1.649 -1.609 -19.031 1.00 91.88 270 THR A N 1
ATOM 2087 C CA . THR A 1 270 ? -0.481 -2.028 -18.265 1.00 91.88 270 THR A CA 1
ATOM 2088 C C . THR A 1 270 ? 0.390 -2.965 -19.080 1.00 91.88 270 THR A C 1
ATOM 2090 O O . THR A 1 270 ? -0.083 -3.709 -19.940 1.00 91.88 270 THR A O 1
ATOM 2093 N N . PHE A 1 271 ? 1.690 -2.915 -18.825 1.00 91.25 271 PHE A N 1
ATOM 2094 C CA . PHE A 1 271 ? 2.630 -3.882 -19.369 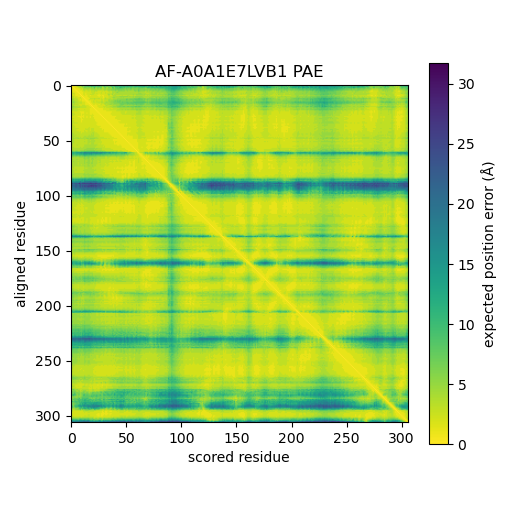1.00 91.25 271 PHE A CA 1
ATOM 2095 C C . PHE A 1 271 ? 3.783 -4.116 -18.400 1.00 91.25 271 PHE A C 1
ATOM 2097 O O . PHE A 1 271 ? 4.117 -3.264 -17.571 1.00 91.25 271 PHE A O 1
ATOM 2104 N N . ASP A 1 272 ? 4.368 -5.301 -18.502 1.00 93.06 272 ASP A N 1
ATOM 2105 C CA . ASP A 1 272 ? 5.530 -5.703 -17.724 1.00 93.06 272 ASP A CA 1
ATOM 2106 C C . ASP A 1 272 ? 6.760 -4.892 -18.167 1.00 93.06 272 ASP A C 1
ATOM 2108 O O . ASP A 1 272 ? 7.134 -4.888 -19.343 1.00 93.06 272 ASP A O 1
ATOM 2112 N N . ALA A 1 273 ? 7.409 -4.202 -17.227 1.00 93.38 273 ALA A N 1
ATOM 2113 C CA . ALA A 1 273 ? 8.581 -3.384 -17.513 1.00 93.38 273 ALA A CA 1
ATOM 2114 C C . ALA A 1 273 ? 9.754 -4.195 -18.087 1.00 93.38 273 ALA A C 1
ATOM 2116 O O . ALA A 1 273 ? 10.546 -3.644 -18.852 1.00 93.38 273 ALA A O 1
ATOM 2117 N N . ALA A 1 274 ? 9.887 -5.485 -17.759 1.00 90.38 274 ALA A N 1
ATOM 2118 C CA . ALA A 1 274 ? 10.959 -6.324 -18.295 1.00 90.38 274 ALA A CA 1
ATOM 2119 C C . ALA A 1 274 ? 10.802 -6.601 -19.799 1.00 90.38 274 ALA A C 1
ATOM 2121 O O . ALA A 1 274 ? 11.805 -6.864 -20.467 1.00 90.38 274 ALA A O 1
ATOM 2122 N N . TYR A 1 275 ? 9.593 -6.454 -20.354 1.00 90.25 275 TYR A N 1
ATOM 2123 C CA . TYR A 1 275 ? 9.362 -6.541 -21.798 1.00 90.25 275 TYR A CA 1
ATOM 2124 C C . TYR A 1 275 ? 10.168 -5.491 -22.576 1.00 90.25 275 TYR A C 1
ATOM 2126 O O . TYR A 1 275 ? 10.682 -5.768 -23.659 1.00 90.25 275 TYR A O 1
ATOM 2134 N N . LEU A 1 276 ? 10.380 -4.307 -21.989 1.00 88.06 276 LEU A N 1
ATOM 2135 C CA . LEU A 1 276 ? 11.220 -3.257 -22.578 1.00 88.06 276 LEU A CA 1
ATOM 2136 C C . LEU A 1 276 ? 12.703 -3.652 -22.680 1.00 88.06 276 LEU A C 1
ATOM 2138 O O . LEU A 1 276 ? 13.430 -3.073 -23.482 1.00 88.06 276 LEU A O 1
ATOM 2142 N N . ALA A 1 277 ? 13.146 -4.642 -21.899 1.00 83.44 277 ALA A N 1
ATOM 2143 C CA . ALA A 1 277 ? 14.487 -5.224 -21.961 1.00 83.44 277 ALA A CA 1
ATOM 2144 C C . ALA A 1 277 ? 14.556 -6.494 -22.834 1.00 83.44 277 ALA A C 1
ATOM 2146 O O . ALA A 1 277 ? 15.523 -7.258 -22.728 1.00 83.44 277 ALA A O 1
ATOM 2147 N N . GLY A 1 278 ? 13.516 -6.756 -23.637 1.00 83.75 278 GLY A N 1
ATOM 2148 C CA . GLY A 1 278 ? 13.392 -7.946 -24.483 1.00 83.75 278 GLY A CA 1
ATOM 2149 C C . GLY A 1 278 ? 13.090 -9.235 -23.715 1.00 83.75 278 GLY A C 1
ATOM 2150 O O . GLY A 1 278 ? 13.296 -10.323 -24.246 1.00 83.75 278 GLY A O 1
ATOM 2151 N N . ALA A 1 279 ? 12.657 -9.133 -22.456 1.00 84.88 279 ALA A N 1
ATOM 2152 C CA . ALA A 1 279 ? 12.315 -10.287 -21.638 1.00 84.88 279 ALA A CA 1
ATOM 2153 C C . ALA A 1 279 ? 10.853 -10.713 -21.872 1.00 84.88 279 ALA A C 1
ATOM 2155 O O . ALA A 1 279 ? 9.997 -9.890 -22.191 1.00 84.88 279 ALA A O 1
ATOM 2156 N N . GLU A 1 280 ? 10.553 -11.999 -21.686 1.00 82.12 280 GLU A N 1
ATOM 2157 C CA . GLU A 1 280 ? 9.167 -12.472 -21.696 1.00 82.12 280 GLU A CA 1
ATOM 2158 C C . GLU A 1 280 ? 8.379 -11.896 -20.515 1.00 82.12 280 GLU A C 1
ATOM 2160 O O . GLU A 1 280 ? 8.898 -11.772 -19.402 1.00 82.12 280 GLU A O 1
ATOM 2165 N N . GLN A 1 281 ? 7.110 -11.584 -20.767 1.00 79.50 281 GLN A N 1
ATOM 2166 C CA . GLN A 1 281 ? 6.169 -11.119 -19.759 1.00 79.50 281 GLN A CA 1
ATOM 2167 C C . GLN A 1 281 ? 5.991 -12.175 -18.660 1.00 79.50 281 GLN A C 1
ATOM 2169 O O . GLN A 1 281 ? 5.805 -13.363 -18.937 1.00 79.50 281 GLN A O 1
ATOM 2174 N N . VAL A 1 282 ? 6.055 -11.747 -17.398 1.00 72.88 282 VAL A N 1
ATOM 2175 C CA . VAL A 1 282 ? 6.020 -12.677 -16.260 1.00 72.88 282 VAL A CA 1
ATOM 2176 C C . VAL A 1 282 ? 4.593 -13.052 -15.855 1.00 72.88 282 VAL A C 1
ATOM 2178 O O . VAL A 1 282 ? 4.385 -14.153 -15.344 1.00 72.88 282 VAL A O 1
ATOM 2181 N N . ALA A 1 283 ? 3.614 -12.174 -16.078 1.00 77.38 283 ALA A N 1
ATOM 2182 C CA . ALA A 1 283 ? 2.191 -12.402 -15.809 1.00 77.38 283 ALA A CA 1
ATOM 2183 C C . ALA A 1 283 ? 1.317 -11.480 -16.670 1.00 77.38 283 ALA A C 1
ATOM 2185 O O . ALA A 1 283 ? 1.822 -10.495 -17.196 1.00 77.38 283 ALA A O 1
ATOM 2186 N N . ASP A 1 284 ? 0.013 -11.735 -16.746 1.00 84.38 284 ASP A N 1
ATOM 2187 C CA . ASP A 1 284 ? -0.964 -10.754 -17.232 1.00 84.38 284 ASP A CA 1
ATOM 2188 C C . ASP A 1 284 ? -1.355 -9.759 -16.135 1.00 84.38 284 ASP A C 1
ATOM 2190 O O . ASP A 1 284 ? -1.159 -10.017 -14.944 1.00 84.38 284 ASP A O 1
ATOM 2194 N N . TRP A 1 285 ? -1.905 -8.613 -16.539 1.00 85.44 285 TRP A N 1
ATOM 2195 C CA . TRP A 1 285 ? -2.508 -7.650 -15.624 1.00 85.44 285 TRP A CA 1
ATOM 2196 C C . TRP A 1 285 ? -4.038 -7.616 -15.799 1.00 85.44 285 TRP A C 1
ATOM 2198 O O . TRP A 1 285 ? -4.502 -7.539 -16.936 1.00 85.44 285 TRP A O 1
ATOM 2208 N N . PRO A 1 286 ? -4.818 -7.576 -14.705 1.00 83.31 286 PRO A N 1
ATOM 2209 C CA . PRO A 1 286 ? -4.365 -7.761 -13.329 1.00 83.31 286 PRO A CA 1
ATOM 2210 C C . PRO A 1 286 ? -3.832 -9.191 -13.112 1.00 83.31 286 PRO A C 1
ATOM 2212 O O . PRO A 1 286 ? -4.312 -10.123 -13.761 1.00 83.31 286 PRO A O 1
ATOM 2215 N N . PRO A 1 287 ? -2.837 -9.401 -12.231 1.00 79.06 287 PRO A N 1
ATOM 2216 C CA . PRO A 1 287 ? -2.293 -10.736 -12.009 1.00 79.06 287 PRO A CA 1
ATOM 2217 C C . PRO A 1 287 ? -3.373 -11.670 -11.463 1.00 79.06 287 PRO A C 1
ATOM 2219 O O . PRO A 1 287 ? -3.942 -11.412 -10.408 1.00 79.06 287 PRO A O 1
ATOM 2222 N N . ALA A 1 288 ? -3.636 -12.779 -12.162 1.00 72.12 288 ALA A N 1
ATOM 2223 C CA . ALA A 1 288 ? -4.697 -13.722 -11.787 1.00 72.12 288 ALA A CA 1
ATOM 2224 C C . ALA A 1 288 ? -4.473 -14.380 -10.411 1.00 72.12 288 ALA A C 1
ATOM 2226 O O . ALA A 1 288 ? -5.415 -14.820 -9.756 1.00 72.12 288 ALA A O 1
ATOM 2227 N N . LYS A 1 289 ? -3.210 -14.481 -9.986 1.00 71.94 289 LYS A N 1
ATOM 2228 C CA . LYS A 1 289 ? -2.804 -14.952 -8.662 1.00 71.94 289 LYS A CA 1
ATOM 2229 C C . LYS A 1 289 ? -1.463 -14.345 -8.282 1.00 71.94 289 LYS A C 1
ATOM 2231 O O . LYS A 1 289 ? -0.646 -14.028 -9.150 1.00 71.94 289 LYS A O 1
ATOM 2236 N N . ALA A 1 290 ? -1.209 -14.274 -6.982 1.00 72.62 290 ALA A N 1
ATOM 2237 C CA . ALA A 1 290 ? 0.126 -14.003 -6.486 1.00 72.62 290 ALA A CA 1
ATOM 2238 C C . ALA A 1 290 ? 1.095 -15.079 -6.990 1.00 72.62 290 ALA A C 1
ATOM 2240 O O . ALA A 1 290 ? 0.837 -16.277 -6.855 1.00 72.62 290 ALA A O 1
ATOM 2241 N N . GLN A 1 291 ? 2.216 -14.662 -7.574 1.00 68.94 291 GLN A N 1
ATOM 2242 C CA . GLN A 1 291 ? 3.287 -15.603 -7.893 1.00 68.94 291 GLN A CA 1
ATOM 2243 C C . GLN A 1 291 ? 4.096 -15.919 -6.633 1.00 68.94 291 GLN A C 1
ATOM 2245 O O . GLN A 1 291 ? 4.463 -15.020 -5.865 1.00 68.94 291 GLN A O 1
ATOM 2250 N N . ASP A 1 292 ? 4.383 -17.198 -6.437 1.00 65.19 292 ASP A N 1
ATOM 2251 C CA . ASP A 1 292 ? 4.980 -17.785 -5.236 1.00 65.19 292 ASP A CA 1
ATOM 2252 C C . ASP A 1 292 ? 6.501 -17.995 -5.345 1.00 65.19 292 ASP A C 1
ATOM 2254 O O . ASP A 1 292 ? 7.184 -18.135 -4.330 1.00 65.19 292 ASP A O 1
ATOM 2258 N N . THR A 1 293 ? 7.075 -17.940 -6.550 1.00 66.38 293 THR A N 1
ATOM 2259 C CA . THR A 1 293 ? 8.508 -18.196 -6.761 1.00 66.38 293 THR A CA 1
ATOM 2260 C C . THR A 1 293 ? 9.360 -16.923 -6.768 1.00 66.38 293 THR A C 1
ATOM 2262 O O . THR A 1 293 ? 9.261 -16.103 -7.681 1.00 66.38 293 THR A O 1
ATOM 2265 N N . GLY A 1 294 ? 10.268 -16.803 -5.793 1.00 74.69 294 GLY A N 1
ATOM 2266 C CA . GLY A 1 294 ? 11.313 -15.770 -5.724 1.00 74.69 294 GLY A CA 1
ATOM 2267 C C . GLY A 1 294 ? 10.905 -14.479 -4.998 1.00 74.69 294 GLY A C 1
ATOM 2268 O O . GLY A 1 294 ? 9.730 -14.240 -4.697 1.00 74.69 294 GLY A O 1
ATOM 2269 N N . ARG A 1 295 ? 11.907 -13.654 -4.658 1.00 84.62 295 ARG A N 1
ATOM 2270 C CA . ARG A 1 295 ? 11.743 -12.499 -3.745 1.00 84.62 295 ARG A CA 1
ATOM 2271 C C . ARG A 1 295 ? 11.743 -11.138 -4.432 1.00 84.62 295 ARG A C 1
ATOM 2273 O O . ARG A 1 295 ? 11.360 -10.159 -3.798 1.00 84.62 295 ARG A O 1
ATOM 2280 N N . ALA A 1 296 ? 12.174 -11.055 -5.687 1.00 91.38 296 ALA A N 1
ATOM 2281 C CA . ALA A 1 296 ? 12.243 -9.775 -6.376 1.00 91.38 296 ALA A CA 1
ATOM 2282 C C . ALA A 1 296 ? 10.844 -9.226 -6.714 1.00 91.38 296 ALA A C 1
ATOM 2284 O O . ALA A 1 296 ? 9.950 -10.001 -7.054 1.00 91.38 296 ALA A O 1
ATOM 2285 N N . PRO A 1 297 ? 10.630 -7.906 -6.631 1.00 94.44 297 PRO A N 1
ATOM 2286 C CA . PRO A 1 297 ? 9.360 -7.318 -7.021 1.00 94.44 297 PRO A CA 1
ATOM 2287 C C . PRO A 1 297 ? 9.167 -7.344 -8.542 1.00 94.44 297 PRO A C 1
ATOM 2289 O O . PRO A 1 297 ? 10.135 -7.310 -9.296 1.00 94.44 297 PRO A O 1
ATOM 2292 N N . VAL A 1 298 ? 7.914 -7.361 -8.991 1.00 93.94 298 VAL A N 1
ATOM 2293 C CA . VAL A 1 298 ? 7.549 -7.222 -10.414 1.00 93.94 298 VAL A CA 1
ATOM 2294 C C . VAL A 1 298 ? 7.121 -5.782 -10.659 1.00 93.94 298 VAL A C 1
ATOM 2296 O O . VAL A 1 298 ? 6.387 -5.234 -9.845 1.00 93.94 298 VAL A O 1
ATOM 2299 N N . LEU A 1 299 ? 7.573 -5.158 -11.745 1.00 95.69 299 LEU A N 1
ATOM 2300 C CA . LEU A 1 299 ? 7.271 -3.762 -12.067 1.00 95.69 299 LEU A CA 1
ATOM 2301 C C . LEU A 1 299 ? 6.363 -3.679 -13.288 1.00 95.69 299 LEU A C 1
ATOM 2303 O O . LEU A 1 299 ? 6.735 -4.099 -14.379 1.00 95.69 299 LEU A O 1
ATOM 2307 N N . TRP A 1 300 ? 5.216 -3.045 -13.097 1.00 96.00 300 TRP A N 1
ATOM 2308 C CA . TRP A 1 300 ? 4.271 -2.710 -14.149 1.00 96.00 300 TRP A CA 1
ATOM 2309 C C . TRP A 1 300 ? 4.382 -1.238 -14.506 1.00 96.00 300 TRP A C 1
ATOM 2311 O O . TRP A 1 300 ? 4.459 -0.388 -13.616 1.00 96.00 300 TRP A O 1
ATOM 2321 N N . LEU A 1 301 ? 4.343 -0.935 -15.799 1.00 95.56 301 LEU A N 1
ATOM 2322 C CA . LEU A 1 301 ? 4.164 0.424 -16.297 1.00 95.56 301 LEU A CA 1
ATOM 2323 C C . LEU A 1 301 ? 2.708 0.576 -16.743 1.00 95.56 301 LEU A C 1
ATOM 2325 O O . LEU A 1 301 ? 2.232 -0.196 -17.576 1.00 95.56 301 LEU A O 1
ATOM 2329 N N . ALA A 1 302 ? 1.996 1.539 -16.163 1.00 95.31 302 ALA A N 1
ATOM 2330 C CA . ALA A 1 302 ? 0.570 1.759 -16.375 1.00 95.31 302 ALA A CA 1
ATOM 2331 C C . ALA A 1 302 ? 0.331 3.118 -17.045 1.00 95.31 302 ALA A C 1
ATOM 2333 O O . ALA A 1 302 ? 0.616 4.164 -16.462 1.00 95.31 302 ALA A O 1
ATOM 2334 N N . GLY A 1 303 ? -0.225 3.110 -18.256 1.00 91.94 303 GLY A N 1
ATOM 2335 C CA . GLY A 1 303 ? -0.627 4.307 -19.002 1.00 91.94 303 GLY A CA 1
ATOM 2336 C C . GLY A 1 303 ? -2.118 4.299 -19.353 1.00 91.94 303 GLY A C 1
ATOM 2337 O O . GLY A 1 303 ? -2.810 3.326 -19.058 1.00 91.94 303 GLY A O 1
ATOM 2338 N N . PRO A 1 304 ? -2.648 5.364 -19.975 1.00 84.00 304 PRO A N 1
ATOM 2339 C CA . PRO A 1 304 ? -4.036 5.379 -20.432 1.00 84.00 304 PRO A CA 1
ATOM 2340 C C . PRO A 1 304 ? -4.251 4.369 -21.574 1.00 84.00 304 PRO A C 1
ATOM 2342 O O . PRO A 1 304 ? -3.391 4.221 -22.449 1.00 84.00 304 PRO A O 1
ATOM 2345 N N . ALA A 1 305 ? -5.400 3.687 -21.587 1.00 76.38 305 ALA A N 1
ATOM 2346 C CA . ALA A 1 305 ? -5.889 3.008 -22.784 1.00 76.38 305 ALA A CA 1
ATOM 2347 C C . ALA A 1 305 ? -6.110 4.060 -23.887 1.00 76.38 305 ALA A C 1
ATOM 2349 O O . ALA A 1 305 ? -6.759 5.076 -23.648 1.00 76.38 305 ALA A O 1
ATOM 2350 N N . ARG A 1 306 ? -5.483 3.868 -25.052 1.00 59.62 306 ARG A N 1
ATOM 2351 C CA . ARG A 1 306 ? -5.685 4.731 -26.226 1.00 59.62 306 ARG A CA 1
ATOM 2352 C C . ARG A 1 306 ? -6.995 4.400 -26.916 1.00 59.62 306 ARG A C 1
ATOM 2354 O O . ARG A 1 306 ? -7.304 3.189 -26.961 1.00 59.62 306 ARG A O 1
#

Solvent-accessible surface area (backbone atoms only — not com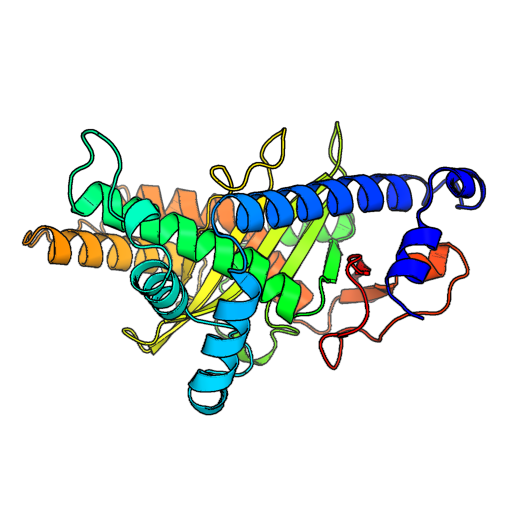parable to full-atom values): 16561 Å² total; per-residue (Å²): 117,54,24,65,62,54,51,57,62,44,35,79,91,48,53,84,72,36,57,79,95,48,49,58,53,40,54,31,49,50,38,39,48,54,39,52,52,48,34,55,54,44,49,40,67,77,39,72,63,44,66,65,52,50,51,52,52,38,61,75,45,50,91,81,48,60,86,45,28,55,63,36,50,69,60,42,35,48,54,41,52,76,75,37,44,72,76,46,72,62,57,94,92,56,50,76,65,56,32,50,53,50,37,50,50,51,17,42,43,50,38,51,53,46,22,20,53,65,32,30,32,40,30,38,31,66,35,68,72,55,51,60,48,33,69,63,64,60,66,60,37,63,52,65,41,79,84,42,49,63,52,22,17,39,31,41,39,44,78,44,97,94,42,41,34,34,27,35,43,32,43,36,52,42,75,92,78,72,42,57,25,45,34,42,31,46,49,70,54,97,63,72,44,59,93,65,38,56,66,43,78,31,43,46,41,66,70,20,33,45,54,11,23,36,54,37,53,50,53,54,49,52,53,50,24,61,75,68,73,45,89,76,85,78,60,76,50,90,82,25,74,50,40,51,50,9,47,53,49,18,67,72,40,37,46,58,50,38,46,52,48,44,71,34,45,88,54,51,42,68,44,50,52,48,40,72,63,76,40,79,69,73,70,62,87,70,48,93,60,52,65,83,63,65,84,47,63,44,51,33,42,32,37,73,60,128

Radius of gyration: 19.71 Å; Cα contacts (8 Å, |Δi|>4): 480; chains: 1; bounding box: 45×45×57 Å

Secondary structure (DSSP, 8-state):
--HHHHHHTT-GGGGGGS-GGGTHHHHHHHHHHHHHHHHHHHHHHHSTTHHHHHHHHHHHTTTTS-TT-S--HHHHHHHHHHH-HHHHS--TT--HHHHHHHHHHHHHHHHHHHHHHHTT-EEEEEPHHHHHHHTTS-S---TTHHHH--SSEEEEEEEETTEEEEEEEEEEEETTTTEEEEEEEEE-SSS--GGG---EEEES-SSSHHHHHHHHHHHHHHHHHHHHT-------STTSHHHHHHHHHHHHHHHHHHHHHHHTSS-EEEEEGGGGGTPPP---SS-SS---S-SSPEEEEEEE--

pLDDT: mean 90.17, std 8.55, range [53.53, 98.5]

Foldseek 3Di:
DFQVVVLVLLDPVCLVLFDPVCSVVSQQQVQVQVLLVVLVVQLCVLPPCLLVLLVVLQVVCVVVDQQQARDALVSLLVSCCVRVVVSLPDDVPDDNVSSVVVSSLSSLLCRLSSQCVQQAQAEEEEDPVVLVVLLVVDFFFQLVLSVQQLGQWYWYWDDDDLYIWTWIWGWHQPPVVRFIWTKIFTRHDSHRDSSPTGIDTFTSDDGGQLVRLLVRLVVVVVVVCVVVVHDDDQDPDCPGPSSVRSVVRSNVCSSVSSVSVCLSDPFKDKAWSSVSSVDDGPADPVRPGHDDGDDRHTYMYIYTDD

Nearest PDB structures (foldseek):
  2ret-assembly1_G  TM=4.454E-01  e=4.025E+00  Vibrio vulnificus
  5ybx-assembly1_A  TM=2.616E-01  e=3.370E+00  Schizosaccharomyces pombe 972h-
  8v34-assembly7_G  TM=4.455E-01  e=6.858E+00  Staphylococcus aureus

Organism: NCBI:txid518642

Mean predicted aligned error: 5.03 Å